Protein AF-A0A238XVR7-F1 (afdb_monomer_lite)

Sequence (257 aa):
MQIAPGWKSERGLSAQRTFRLAASLTVCYSLSMKHSAFTHIVAKSCRIPEKTVAIFVRNLKEAGLVTSGARGVNAPEMTVMDLTRTLIALCATDRPSDAVSALNRYRAATCGFAAKAELDGKQIEIGEIGETFEDHLCNLLSAHFNVLRKSGGSIEVFQNIPAAIIRVFGGTVYFQSTLTDDEQNNSWIEDRNGSPYPVVRGIAAVRSISASDLREMAILFFLEREDGTTWEDMVASGNAAEIAARHVFGVGQEDKS

Radius of gyration: 21.6 Å; chains: 1; bounding box: 60×80×57 Å

Organism: NCBI:txid1214787

Foldseek 3Di:
DDDDDDDDDDDDDDPPPAPPPPPPPPDPDFLFADPVVLLVLLCVLQVHPSVQLVLLLVVCVVVVQWDADDDDPPTGGGGLLSVLLSVQLVFQDPDSVCSVVSSVLQQQFFWCDWKWADDPNDIHTQHDGRDGPSRSLSCQLQDQLVQLVQFQWKKKQFNVASKIWIGTRNIITITGGDDDPVCVVQFWDQDPVRDTDGDDDDDTDMDMRGSVSSSSSSVQSNLCVVVVHHCVVCVVVVNNVVSSCCRVVVDDPPPPD

Secondary structure (DSSP, 8-state):
---PPP---------------STT--------B-HHHHHHHHHHHHT--HHHHHHHHHHHHHTTSS----SGGGPPPBPHHHHHHHHHHHHH-S-GGGHHHHHHHHHTPEEEEPEEEEETTEEEEES-TT-BHHHHHHHHHHS-HHHHHHHT-EEEEESSSSEEEEEETTEEEEEE----HHHHTTSEEE-TTS-EEE---S---EEEE-HHHHHHHHHHHHHHHHHSS-HHHHHHTT-HHHHHHHHHH--------

pLDDT: mean 81.46, std 19.15, range [28.97, 98.44]

Structure (mmCIF, N/CA/C/O backbone):
data_AF-A0A238XVR7-F1
#
_entry.id   AF-A0A238XVR7-F1
#
loop_
_atom_site.group_PDB
_atom_site.id
_atom_site.type_symbol
_atom_site.label_atom_id
_atom_site.label_alt_id
_atom_site.label_comp_id
_atom_site.label_asym_id
_atom_site.label_entity_id
_atom_site.label_seq_id
_atom_site.pdbx_PDB_ins_code
_atom_site.Cartn_x
_atom_site.Cartn_y
_atom_site.Cartn_z
_atom_site.occupancy
_atom_site.B_iso_or_equiv
_atom_site.auth_seq_id
_atom_site.auth_comp_id
_atom_site.auth_asym_id
_atom_site.auth_atom_id
_atom_site.pdbx_PDB_model_num
ATOM 1 N N . MET A 1 1 ? -0.855 61.939 -31.711 1.00 37.56 1 MET A N 1
ATOM 2 C CA . MET A 1 1 ? -2.062 61.765 -30.880 1.00 37.56 1 MET A CA 1
ATOM 3 C C . MET A 1 1 ? -2.289 60.267 -30.745 1.00 37.56 1 MET A C 1
ATOM 5 O O . MET A 1 1 ? -2.667 59.623 -31.712 1.00 37.56 1 MET A O 1
ATOM 9 N N . GLN A 1 2 ? -1.850 59.710 -29.616 1.00 32.94 2 GLN A N 1
ATOM 10 C CA . GLN A 1 2 ? -1.877 58.278 -29.312 1.00 32.94 2 GLN A CA 1
ATOM 11 C C . GLN A 1 2 ? -3.306 57.855 -28.969 1.00 32.94 2 GLN A C 1
ATOM 13 O O . GLN A 1 2 ? -3.956 58.506 -28.155 1.00 32.94 2 GLN A O 1
ATOM 18 N N . ILE A 1 3 ? -3.773 56.764 -29.573 1.00 32.25 3 ILE A N 1
ATOM 19 C CA . ILE A 1 3 ? -5.006 56.080 -29.184 1.00 32.25 3 ILE A CA 1
ATOM 20 C C . ILE A 1 3 ? -4.579 54.729 -28.599 1.00 32.25 3 ILE A C 1
ATOM 22 O O . ILE A 1 3 ? -3.735 54.038 -29.167 1.00 32.25 3 ILE A O 1
ATOM 26 N N . ALA A 1 4 ? -5.093 54.445 -27.404 1.00 32.28 4 ALA A N 1
ATOM 27 C CA . ALA A 1 4 ? -4.709 53.371 -26.493 1.00 32.28 4 ALA A CA 1
ATOM 28 C C . ALA A 1 4 ? -4.824 51.946 -27.082 1.00 32.28 4 ALA A C 1
ATOM 30 O O . ALA A 1 4 ? -5.618 51.720 -27.998 1.00 32.28 4 ALA A O 1
ATOM 31 N N . PRO A 1 5 ? -4.092 50.956 -26.530 1.00 38.19 5 PRO A N 1
ATOM 32 C CA . PRO A 1 5 ? -4.248 49.561 -26.912 1.00 38.19 5 PRO A CA 1
ATOM 33 C C . PRO A 1 5 ? -5.544 48.977 -26.340 1.00 38.19 5 PRO A C 1
ATOM 35 O O . PRO A 1 5 ? -5.821 49.052 -25.142 1.00 38.19 5 PRO A O 1
ATOM 38 N N . GLY A 1 6 ? -6.324 48.380 -27.239 1.00 30.69 6 GLY A N 1
ATOM 39 C CA . GLY A 1 6 ? -7.544 47.654 -26.935 1.00 30.69 6 GLY A CA 1
ATOM 40 C C . GLY A 1 6 ? -7.289 46.374 -26.144 1.00 30.69 6 GLY A C 1
ATOM 41 O O . GLY A 1 6 ? -6.368 45.603 -26.420 1.00 30.69 6 GLY A O 1
ATOM 42 N N . TRP A 1 7 ? -8.175 46.156 -25.177 1.00 30.39 7 TRP A N 1
ATOM 43 C CA . TRP A 1 7 ? -8.504 44.865 -24.591 1.00 30.39 7 TRP A CA 1
ATOM 44 C C . TRP A 1 7 ? -8.599 43.767 -25.662 1.00 30.39 7 TRP A C 1
ATOM 46 O O . TRP A 1 7 ? -9.463 43.818 -26.536 1.00 30.39 7 TRP A O 1
ATOM 56 N N . LYS A 1 8 ? -7.749 42.742 -25.548 1.00 32.09 8 LYS A N 1
ATOM 57 C CA . LYS A 1 8 ? -7.963 41.436 -26.177 1.00 32.09 8 LYS A CA 1
ATOM 58 C C . LYS A 1 8 ? -8.509 40.469 -25.133 1.00 32.09 8 LYS A C 1
ATOM 60 O O . LYS A 1 8 ? -7.814 40.099 -24.191 1.00 32.09 8 LYS A O 1
ATOM 65 N N . SER A 1 9 ? -9.757 40.062 -25.326 1.00 44.03 9 SER A N 1
ATOM 66 C CA . SER A 1 9 ? -10.308 38.830 -24.773 1.00 44.03 9 SER A CA 1
ATOM 67 C C . SER A 1 9 ? -9.926 37.664 -25.682 1.00 44.03 9 SER A C 1
ATOM 69 O O . SER A 1 9 ? -10.237 37.735 -26.862 1.00 44.03 9 SER A O 1
ATOM 71 N N . GLU A 1 10 ? -9.318 36.612 -25.137 1.00 28.97 10 GLU A N 1
ATOM 72 C CA . GLU A 1 10 ? -9.213 35.249 -25.704 1.00 28.97 10 GLU A CA 1
ATOM 73 C C . GLU A 1 10 ? -8.467 34.426 -24.633 1.00 28.97 10 GLU A C 1
ATOM 75 O O . GLU A 1 10 ? -7.273 34.589 -24.432 1.00 28.97 10 GLU A O 1
ATOM 80 N N . ARG A 1 11 ? -9.127 33.731 -23.695 1.00 37.53 11 ARG A N 1
ATOM 81 C CA . ARG A 1 11 ? -9.788 32.426 -23.879 1.00 37.53 11 ARG A CA 1
ATOM 82 C C . ARG A 1 11 ? -9.052 31.534 -24.883 1.00 37.53 11 ARG A C 1
ATOM 84 O O . ARG A 1 11 ? -9.511 31.341 -25.998 1.00 37.53 11 ARG A O 1
ATOM 91 N N . GLY A 1 12 ? -7.943 30.951 -24.432 1.00 30.23 12 GLY A N 1
ATOM 92 C CA . GLY A 1 12 ? -7.300 29.821 -25.094 1.00 30.23 12 GLY A CA 1
ATOM 93 C C . GLY A 1 12 ? -5.936 29.492 -24.493 1.00 30.23 12 GLY A C 1
ATOM 94 O O . GLY A 1 12 ? -5.014 30.276 -24.655 1.00 30.23 12 GLY A O 1
ATOM 95 N N . LEU A 1 13 ? -5.827 28.295 -23.895 1.00 30.31 13 LEU A N 1
ATOM 96 C CA . LEU A 1 13 ? -4.583 27.553 -23.599 1.00 30.31 13 LEU A CA 1
ATOM 97 C C . LEU A 1 13 ? -3.792 28.089 -22.373 1.00 30.31 13 LEU A C 1
ATOM 99 O O . LEU A 1 13 ? -3.433 29.251 -22.310 1.00 30.31 13 LEU A O 1
ATOM 103 N N . SER A 1 14 ? -3.496 27.312 -21.325 1.00 35.44 14 SER A N 1
ATOM 104 C CA . SER A 1 14 ? -3.018 25.933 -21.363 1.00 35.44 14 SER A CA 1
ATOM 105 C C . SER A 1 14 ? -3.729 24.994 -20.373 1.00 35.44 14 SER A C 1
ATOM 107 O O . SER A 1 14 ? -3.704 25.146 -19.154 1.00 35.44 14 SER A O 1
ATOM 109 N N . ALA A 1 15 ? -4.288 23.922 -20.933 1.00 34.12 15 ALA A N 1
ATOM 110 C CA . ALA A 1 15 ? -4.670 22.694 -20.238 1.00 34.12 15 ALA A CA 1
ATOM 111 C C . ALA A 1 15 ? -3.442 21.813 -19.893 1.00 34.12 15 ALA A C 1
ATOM 113 O O . ALA A 1 15 ? -3.570 20.611 -19.712 1.00 34.12 15 ALA A O 1
ATOM 114 N N . GLN A 1 16 ? -2.249 22.419 -19.809 1.00 35.56 16 GLN A N 1
ATOM 115 C CA . GLN A 1 16 ? -0.979 21.785 -19.432 1.00 35.56 16 GLN A CA 1
ATOM 116 C C . GLN A 1 16 ? -0.597 22.065 -17.975 1.00 35.56 16 GLN A C 1
ATOM 118 O O . GLN A 1 16 ? 0.541 21.856 -17.570 1.00 35.56 16 GLN A O 1
ATOM 123 N N . ARG A 1 17 ? -1.552 22.492 -17.139 1.00 36.53 17 ARG A N 1
ATOM 124 C CA . ARG A 1 17 ? -1.463 22.164 -15.714 1.00 36.53 17 ARG A CA 1
ATOM 125 C C . ARG A 1 17 ? -1.817 20.692 -15.581 1.00 36.53 17 ARG A C 1
ATOM 127 O O . ARG A 1 17 ? -2.937 20.328 -15.232 1.00 36.53 17 ARG A O 1
ATOM 134 N N . THR A 1 18 ? -0.818 19.894 -15.952 1.00 40.44 18 THR A N 1
ATOM 135 C CA . THR A 1 18 ? -0.566 18.516 -15.566 1.00 40.44 18 THR A CA 1
ATOM 136 C C . THR A 1 18 ? -1.103 18.288 -14.171 1.00 40.44 18 THR A C 1
ATOM 138 O O . THR A 1 18 ? -1.076 19.195 -13.338 1.00 40.44 18 THR A O 1
ATOM 141 N N . PHE A 1 19 ? -1.593 17.082 -13.945 1.00 42.78 19 PHE A N 1
ATOM 142 C CA . PHE A 1 19 ? -2.105 16.529 -12.704 1.00 42.78 19 PHE A CA 1
ATOM 143 C C . PHE A 1 19 ? -1.100 16.671 -11.528 1.00 42.78 19 PHE A C 1
ATOM 145 O O . PHE A 1 19 ? -0.680 15.698 -10.928 1.00 42.78 19 PHE A O 1
ATOM 152 N N . ARG A 1 20 ? -0.766 17.899 -11.106 1.00 41.47 20 ARG A N 1
ATOM 153 C CA . ARG A 1 20 ? -0.393 18.264 -9.736 1.00 41.47 20 ARG A CA 1
ATOM 154 C C . ARG A 1 20 ? -1.671 18.209 -8.900 1.00 41.47 20 ARG A C 1
ATOM 156 O O . ARG A 1 20 ? -2.095 19.198 -8.305 1.00 41.47 20 ARG A O 1
ATOM 163 N N . LEU A 1 21 ? -2.357 17.074 -8.907 1.00 39.62 21 LEU A N 1
ATOM 164 C CA . LEU A 1 21 ? -3.422 16.835 -7.952 1.00 39.62 21 LEU A CA 1
ATOM 165 C C . LEU A 1 21 ? -2.741 16.366 -6.667 1.00 39.62 21 LEU A C 1
ATOM 167 O O . LEU A 1 21 ? -2.294 15.236 -6.555 1.00 39.62 21 LEU A O 1
ATOM 171 N N . ALA A 1 22 ? -2.633 17.312 -5.733 1.00 41.03 22 ALA A N 1
ATOM 172 C CA . ALA A 1 22 ? -2.301 17.143 -4.317 1.00 41.03 22 ALA A CA 1
ATOM 173 C C . ALA A 1 22 ? -0.827 17.036 -3.869 1.00 41.03 22 ALA A C 1
ATOM 175 O O . ALA A 1 22 ? -0.594 17.149 -2.672 1.00 41.03 22 ALA A O 1
ATOM 176 N N . ALA A 1 23 ? 0.183 16.969 -4.744 1.00 37.12 23 ALA A N 1
ATOM 177 C CA . ALA A 1 23 ? 1.589 16.924 -4.286 1.00 37.12 23 ALA A CA 1
ATOM 178 C C . ALA A 1 23 ? 2.166 18.274 -3.777 1.00 37.12 23 ALA A C 1
ATOM 180 O O . ALA A 1 23 ? 3.300 18.338 -3.318 1.00 37.12 23 ALA A O 1
ATOM 181 N N . SER A 1 24 ? 1.398 19.371 -3.840 1.00 34.09 24 SER A N 1
ATOM 182 C CA . SER A 1 24 ? 1.771 20.681 -3.270 1.00 34.09 24 SER A CA 1
ATOM 183 C C . SER A 1 24 ? 0.802 21.125 -2.171 1.00 34.09 24 SER A C 1
ATOM 185 O O . SER A 1 24 ? 0.474 22.306 -2.058 1.00 34.09 24 SER A O 1
ATOM 187 N N . LEU A 1 25 ? 0.330 20.180 -1.364 1.00 37.53 25 LEU A N 1
ATOM 188 C CA . LEU A 1 25 ? -0.128 20.466 -0.014 1.00 37.53 25 LEU A CA 1
ATOM 189 C C . LEU A 1 25 ? 0.804 19.709 0.921 1.00 37.53 25 LEU A C 1
ATOM 191 O O . LEU A 1 25 ? 0.606 18.532 1.204 1.00 37.53 25 LEU A O 1
ATOM 195 N N . THR A 1 26 ? 1.836 20.413 1.385 1.00 36.59 26 THR A N 1
ATOM 196 C CA . THR A 1 26 ? 2.537 20.116 2.635 1.00 36.59 26 THR A CA 1
ATOM 197 C C . THR A 1 26 ? 1.510 20.183 3.753 1.00 36.59 26 THR A C 1
ATOM 199 O O . THR A 1 26 ? 1.338 21.188 4.434 1.00 36.59 26 THR A O 1
ATOM 202 N N . VAL A 1 27 ? 0.756 19.109 3.859 1.00 41.09 27 VAL A N 1
ATOM 203 C CA . VAL A 1 27 ? -0.249 18.874 4.862 1.00 41.09 27 VAL A CA 1
ATOM 204 C C . VAL A 1 27 ? 0.014 17.454 5.337 1.00 41.09 27 VAL A C 1
ATOM 206 O O . VAL A 1 27 ? -0.674 16.492 5.012 1.00 41.09 27 VAL A O 1
ATOM 209 N N . CYS A 1 28 ? 1.103 17.329 6.089 1.00 38.34 28 CYS A N 1
ATOM 210 C CA . CYS A 1 28 ? 1.313 16.215 6.993 1.00 38.34 28 CYS A CA 1
ATOM 211 C C . CYS A 1 28 ? 0.259 16.324 8.110 1.00 38.34 28 CYS A C 1
ATOM 213 O O . CYS A 1 28 ? 0.581 16.757 9.213 1.00 38.34 28 CYS A O 1
ATOM 215 N N . TYR A 1 29 ? -1.009 16.012 7.825 1.00 44.81 29 TYR A N 1
ATOM 216 C CA . TYR A 1 29 ? -1.986 15.743 8.879 1.00 44.81 29 TYR A CA 1
ATOM 217 C C . TYR A 1 29 ? -1.931 14.252 9.180 1.00 44.81 29 TYR A C 1
ATOM 219 O O . TYR A 1 29 ? -2.043 13.416 8.285 1.00 44.81 29 TYR A O 1
ATOM 227 N N . SER A 1 30 ? -1.661 13.958 10.446 1.00 51.31 30 SER A N 1
ATOM 228 C CA . SER A 1 30 ? -1.501 12.641 11.045 1.00 51.31 30 SER A CA 1
ATOM 229 C C . SER A 1 30 ? -2.696 11.741 10.723 1.00 51.31 30 SER A C 1
ATOM 231 O O . SER A 1 30 ? -3.701 11.739 11.425 1.00 51.31 30 SER A O 1
ATOM 233 N N . LEU A 1 31 ? -2.588 10.989 9.628 1.00 60.34 31 LEU A N 1
ATOM 234 C CA . LEU A 1 31 ? -3.394 9.801 9.382 1.00 60.34 31 LEU A CA 1
ATOM 235 C C . LEU A 1 31 ? -2.957 8.777 10.417 1.00 60.34 31 LEU A C 1
ATOM 237 O O . LEU A 1 31 ? -1.768 8.471 10.506 1.00 60.34 31 LEU A O 1
ATOM 241 N N . SER A 1 32 ? -3.877 8.352 11.267 1.00 72.94 32 SER A N 1
ATOM 242 C CA . SER A 1 32 ? -3.519 7.730 12.531 1.00 72.94 32 SER A CA 1
ATOM 243 C C . SER A 1 32 ? -4.556 6.711 12.955 1.00 72.94 32 SER A C 1
ATOM 245 O O . SER A 1 32 ? -5.625 7.075 13.416 1.00 72.94 32 SER A O 1
ATOM 247 N N . MET A 1 33 ? -4.194 5.437 12.830 1.00 86.62 33 MET A N 1
ATOM 248 C CA . MET A 1 33 ? -5.030 4.309 13.225 1.00 86.62 33 MET A CA 1
ATOM 249 C C . MET A 1 33 ? -4.371 3.514 14.350 1.00 86.62 33 MET A C 1
ATOM 251 O O . MET A 1 33 ? -3.159 3.277 14.341 1.00 86.62 33 MET A O 1
ATOM 255 N N . LYS A 1 34 ? -5.146 2.990 15.301 1.00 88.25 34 LYS A N 1
ATOM 256 C CA . LYS A 1 34 ? -4.598 2.083 16.320 1.00 88.25 34 LYS A CA 1
ATOM 257 C C . LYS A 1 34 ? -3.988 0.834 15.677 1.00 88.25 34 LYS A C 1
ATOM 259 O O . LYS A 1 34 ? -4.514 0.250 14.733 1.00 88.25 34 LYS A O 1
ATOM 264 N N . HIS A 1 35 ? -2.882 0.358 16.247 1.00 90.12 35 HIS A N 1
ATOM 265 C CA . HIS A 1 35 ? -2.141 -0.794 15.721 1.00 90.12 35 HIS A CA 1
ATOM 266 C C . HIS A 1 35 ? -2.974 -2.083 15.576 1.00 90.12 35 HIS A C 1
ATOM 268 O O . HIS A 1 35 ? -2.734 -2.875 14.662 1.00 90.12 35 HIS A O 1
ATOM 274 N N . SER A 1 36 ? -3.930 -2.321 16.479 1.00 89.56 36 SER A N 1
ATOM 275 C CA . SER A 1 36 ? -4.831 -3.477 16.411 1.00 89.56 36 SER A CA 1
ATOM 276 C C . SER A 1 36 ? -5.772 -3.396 15.212 1.00 89.56 36 SER A C 1
ATOM 278 O O . SER A 1 36 ? -5.829 -4.358 14.448 1.00 89.56 36 SER A O 1
ATOM 280 N N . ALA A 1 37 ? -6.445 -2.257 15.001 1.00 90.12 37 ALA A N 1
ATOM 281 C CA . ALA A 1 37 ? -7.283 -2.048 13.821 1.00 90.12 37 ALA A CA 1
ATOM 282 C C . ALA A 1 37 ? -6.462 -2.117 12.534 1.00 90.12 37 ALA A C 1
ATOM 284 O O . ALA A 1 37 ? -6.859 -2.815 11.605 1.00 90.12 37 ALA A O 1
ATOM 285 N N . PHE A 1 38 ? -5.275 -1.505 12.525 1.00 94.38 38 PHE A N 1
ATOM 286 C CA . PHE A 1 38 ? -4.337 -1.576 11.407 1.00 94.38 38 PHE A CA 1
ATOM 287 C C . PHE A 1 38 ? -4.012 -3.023 11.019 1.00 94.38 38 PHE A C 1
ATOM 289 O O . PHE A 1 38 ? -4.136 -3.420 9.862 1.00 94.38 38 PHE A O 1
ATOM 296 N N . THR A 1 39 ? -3.611 -3.838 11.997 1.00 95.50 39 THR A N 1
ATOM 297 C CA . THR A 1 39 ? -3.244 -5.238 11.748 1.00 95.50 39 THR A CA 1
ATOM 298 C C . THR A 1 39 ? -4.449 -6.031 11.251 1.00 95.50 39 THR A C 1
ATOM 300 O O . THR A 1 39 ? -4.318 -6.805 10.303 1.00 95.50 39 THR A O 1
ATOM 303 N N . HIS A 1 40 ? -5.617 -5.814 11.862 1.00 95.06 40 HIS A N 1
ATOM 304 C CA . HIS A 1 40 ? -6.859 -6.480 11.493 1.00 95.06 40 HIS A CA 1
ATOM 305 C C . HIS A 1 40 ? -7.268 -6.169 10.050 1.00 95.06 40 HIS A C 1
ATOM 307 O O . HIS A 1 40 ? -7.535 -7.093 9.280 1.00 95.06 40 HIS A O 1
ATOM 313 N N . ILE A 1 41 ? -7.271 -4.893 9.648 1.00 95.25 41 ILE A N 1
ATOM 314 C CA . ILE A 1 41 ? -7.694 -4.532 8.295 1.00 95.25 41 ILE A CA 1
ATOM 315 C C . ILE A 1 41 ? -6.720 -5.034 7.233 1.00 95.25 41 ILE A C 1
ATOM 317 O O . ILE A 1 41 ? -7.153 -5.615 6.242 1.00 95.25 41 ILE A O 1
ATOM 321 N N . VAL A 1 42 ? -5.410 -4.905 7.464 1.00 96.88 42 VAL A N 1
ATOM 322 C CA . VAL A 1 42 ? -4.403 -5.419 6.527 1.00 96.88 42 VAL A CA 1
ATOM 323 C C . VAL A 1 42 ? -4.539 -6.933 6.373 1.00 96.88 42 VAL A C 1
ATOM 325 O O . VAL A 1 42 ? -4.533 -7.443 5.253 1.00 96.88 42 VAL A O 1
ATOM 328 N N . ALA A 1 43 ? -4.718 -7.659 7.478 1.00 97.50 43 ALA A N 1
ATOM 329 C CA . ALA A 1 43 ? -4.923 -9.104 7.471 1.00 97.50 43 ALA A CA 1
ATOM 330 C C . ALA A 1 43 ? -6.184 -9.510 6.702 1.00 97.50 43 ALA A C 1
ATOM 332 O O . ALA A 1 43 ? -6.128 -10.388 5.839 1.00 97.50 43 ALA A O 1
ATOM 333 N N . LYS A 1 44 ? -7.306 -8.837 6.973 1.00 96.62 44 LYS A N 1
ATOM 334 C CA . LYS A 1 44 ? -8.588 -9.078 6.311 1.00 96.62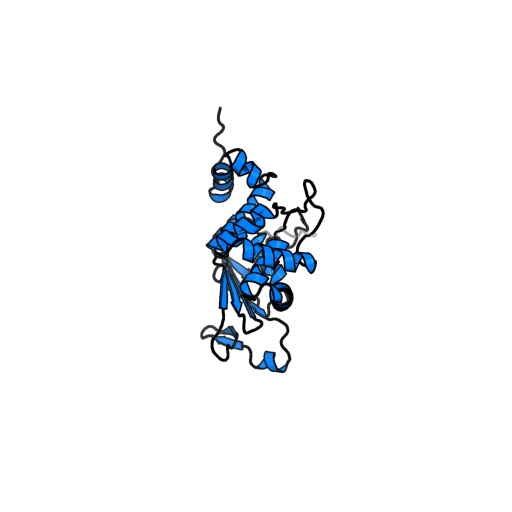 44 LYS A CA 1
ATOM 335 C C . LYS A 1 44 ? -8.501 -8.817 4.805 1.00 96.62 44 LYS A C 1
ATOM 337 O O . LYS A 1 44 ? -8.810 -9.717 4.025 1.00 96.62 44 LYS A O 1
ATOM 342 N N . SER A 1 45 ? -8.043 -7.633 4.398 1.00 96.00 45 SER A N 1
ATOM 343 C CA . SER A 1 45 ? -8.006 -7.229 2.987 1.00 96.00 45 SER A CA 1
ATOM 344 C C . SER A 1 45 ? -6.964 -8.013 2.187 1.00 96.00 45 SER A C 1
ATOM 346 O O . SER A 1 45 ? -7.229 -8.404 1.055 1.00 96.00 45 SER A O 1
ATOM 348 N N . CYS A 1 46 ? -5.811 -8.343 2.783 1.00 95.44 46 CYS A N 1
ATOM 349 C CA . CYS A 1 46 ? -4.801 -9.177 2.121 1.00 95.44 46 CYS A CA 1
ATOM 350 C C . CYS A 1 46 ? -5.095 -10.683 2.220 1.00 95.44 46 CYS A C 1
ATOM 352 O O . CYS A 1 46 ? -4.401 -11.480 1.591 1.00 95.44 46 CYS A O 1
ATOM 354 N N . ARG A 1 47 ? -6.097 -11.091 3.012 1.00 96.62 47 ARG A N 1
ATOM 355 C CA . ARG A 1 47 ? -6.430 -12.497 3.316 1.00 96.62 47 ARG A CA 1
ATOM 356 C C . ARG A 1 47 ? -5.246 -13.272 3.906 1.00 96.62 47 ARG A C 1
ATOM 358 O O . ARG A 1 47 ? -5.017 -14.438 3.586 1.00 96.62 47 ARG A O 1
ATOM 365 N N . ILE A 1 48 ? -4.497 -12.612 4.783 1.00 96.56 48 ILE A N 1
ATOM 366 C CA . ILE A 1 48 ? -3.333 -13.160 5.485 1.00 96.56 48 ILE A CA 1
ATOM 367 C C . ILE A 1 48 ? -3.696 -13.292 6.968 1.00 96.56 48 ILE A C 1
ATOM 369 O O . ILE A 1 48 ? -4.346 -12.398 7.504 1.00 96.56 48 ILE A O 1
ATOM 373 N N . PRO A 1 49 ? -3.279 -14.358 7.677 1.00 98.06 49 PRO A N 1
ATOM 374 C CA . PRO A 1 49 ? -3.527 -14.462 9.112 1.00 98.06 49 PRO A CA 1
ATOM 375 C C . PRO A 1 49 ? -3.000 -13.241 9.882 1.00 98.06 49 PRO A C 1
ATOM 377 O O . PRO A 1 49 ? -1.848 -12.844 9.696 1.00 98.06 49 PRO A O 1
ATOM 380 N N . GLU A 1 50 ? -3.797 -12.697 10.809 1.00 97.81 50 GLU A N 1
ATOM 381 C CA . GLU A 1 50 ? -3.418 -11.523 11.619 1.00 97.81 50 GLU A CA 1
ATOM 382 C C . GLU A 1 50 ? -2.075 -11.702 12.325 1.00 97.81 50 GLU A C 1
ATOM 384 O O . GLU A 1 50 ? -1.251 -10.792 12.351 1.00 97.81 50 GLU A O 1
ATOM 389 N N . LYS A 1 51 ? -1.809 -12.908 12.839 1.00 97.50 51 LYS A N 1
ATOM 390 C CA . LYS A 1 51 ? -0.531 -13.237 13.478 1.00 97.50 51 LYS A CA 1
ATOM 391 C C . LYS A 1 51 ? 0.653 -13.051 12.526 1.00 97.50 51 LYS A C 1
ATOM 393 O O . LYS A 1 51 ? 1.703 -12.591 12.960 1.00 97.50 51 LYS A O 1
ATOM 398 N N . THR A 1 52 ? 0.499 -13.396 11.250 1.00 98.00 52 THR A N 1
ATOM 399 C CA . THR A 1 52 ? 1.547 -13.210 10.240 1.00 98.00 52 THR A CA 1
ATOM 400 C C . THR A 1 52 ? 1.773 -11.726 9.983 1.00 98.00 52 THR A C 1
ATOM 402 O O . THR A 1 52 ? 2.912 -11.273 10.074 1.00 98.00 52 THR A O 1
ATOM 405 N N . VAL A 1 53 ? 0.705 -10.953 9.758 1.00 98.00 53 VAL A N 1
ATOM 406 C CA . VAL A 1 53 ? 0.798 -9.493 9.574 1.00 98.00 53 VAL A CA 1
ATOM 407 C C . VAL A 1 53 ? 1.454 -8.832 10.786 1.00 98.00 53 VAL A C 1
ATOM 409 O O . VAL A 1 53 ? 2.371 -8.032 10.626 1.00 98.00 53 VAL A O 1
ATOM 412 N N . ALA A 1 54 ? 1.077 -9.229 12.002 1.00 97.25 54 ALA A N 1
ATOM 413 C CA . ALA A 1 54 ? 1.669 -8.718 13.234 1.00 97.25 54 ALA A CA 1
ATOM 414 C C . ALA A 1 54 ? 3.184 -8.976 13.318 1.00 97.25 54 ALA A C 1
ATOM 416 O O . ALA A 1 54 ? 3.918 -8.116 13.802 1.00 97.25 54 ALA A O 1
ATOM 417 N N . ILE A 1 55 ? 3.673 -10.129 12.839 1.00 98.12 55 ILE A N 1
ATOM 418 C CA . ILE A 1 55 ? 5.117 -10.418 12.785 1.00 98.12 55 ILE A CA 1
ATOM 419 C C . ILE A 1 55 ? 5.806 -9.516 11.755 1.00 98.12 55 ILE A C 1
ATOM 421 O O . ILE A 1 55 ? 6.852 -8.953 12.065 1.00 98.12 55 ILE A O 1
ATOM 425 N N . PHE A 1 56 ? 5.221 -9.330 10.567 1.00 98.44 56 PHE A N 1
ATOM 426 C CA . PHE A 1 56 ? 5.749 -8.388 9.572 1.00 98.44 56 PHE A CA 1
ATOM 427 C C . PHE A 1 56 ? 5.855 -6.975 10.154 1.00 98.44 56 PHE A C 1
ATOM 429 O O . PHE A 1 56 ? 6.940 -6.397 10.166 1.00 98.44 56 PHE A O 1
ATOM 436 N N . VAL A 1 57 ? 4.762 -6.449 10.712 1.00 97.19 57 VAL A N 1
ATOM 437 C CA . VAL A 1 57 ? 4.727 -5.111 11.320 1.00 97.19 57 VAL A CA 1
ATOM 438 C C . VAL A 1 57 ? 5.739 -4.998 12.456 1.00 97.19 57 VAL A C 1
ATOM 440 O O . VAL A 1 57 ? 6.456 -4.007 12.537 1.00 97.19 57 VAL A O 1
ATOM 443 N N . ARG A 1 58 ? 5.858 -6.020 13.311 1.00 96.56 58 ARG A N 1
ATOM 444 C CA . ARG A 1 58 ? 6.863 -6.050 14.379 1.00 96.56 58 ARG A CA 1
ATOM 445 C C . ARG A 1 58 ? 8.287 -5.949 13.830 1.00 96.56 58 ARG A C 1
ATOM 447 O O . ARG A 1 58 ? 9.041 -5.110 14.312 1.00 96.56 58 ARG A O 1
ATOM 454 N N . ASN A 1 59 ? 8.640 -6.755 12.831 1.00 98.00 59 ASN A N 1
ATOM 455 C CA . ASN A 1 59 ? 9.980 -6.738 12.239 1.00 98.00 59 ASN A CA 1
ATOM 456 C C . ASN A 1 59 ? 10.288 -5.371 11.607 1.00 98.00 59 ASN A C 1
ATOM 458 O O . ASN A 1 59 ? 11.391 -4.849 11.753 1.00 98.00 59 ASN A O 1
ATOM 462 N N . LEU A 1 60 ? 9.295 -4.751 10.961 1.00 98.00 60 LEU A N 1
ATOM 463 C CA . LEU A 1 60 ? 9.425 -3.399 10.419 1.00 98.00 60 LEU A CA 1
ATOM 464 C C . LEU A 1 60 ? 9.566 -2.332 11.522 1.00 98.00 60 LEU A C 1
ATOM 466 O O . LEU A 1 60 ? 10.340 -1.392 11.352 1.00 98.00 60 LEU A O 1
ATOM 470 N N . LYS A 1 61 ? 8.866 -2.474 12.659 1.00 95.75 61 LYS A N 1
ATOM 471 C CA . LYS A 1 61 ? 8.990 -1.573 13.823 1.00 95.75 61 LYS A CA 1
ATOM 472 C C . LYS A 1 61 ? 10.377 -1.646 14.441 1.00 95.75 61 LYS A C 1
ATOM 474 O O . LYS A 1 61 ? 10.979 -0.612 14.703 1.00 95.75 61 LYS A O 1
ATOM 479 N N . GLU A 1 62 ? 10.879 -2.858 14.661 1.00 96.25 62 GLU A N 1
ATOM 480 C CA . GLU A 1 62 ? 12.218 -3.096 15.214 1.00 96.25 62 GLU A CA 1
ATOM 481 C C . GLU A 1 62 ? 13.315 -2.511 14.304 1.00 96.25 62 GLU A C 1
ATOM 483 O O . GLU A 1 62 ? 14.325 -2.020 14.800 1.00 96.25 62 GLU A O 1
ATOM 488 N N . ALA A 1 63 ? 13.082 -2.475 12.987 1.00 97.12 63 ALA A N 1
ATOM 489 C CA . ALA A 1 63 ? 13.961 -1.832 12.010 1.00 97.12 63 ALA A CA 1
ATOM 490 C C . ALA A 1 63 ? 13.765 -0.306 11.869 1.00 97.12 63 ALA A C 1
ATOM 492 O O . ALA A 1 63 ? 14.431 0.314 11.042 1.00 97.12 63 ALA A O 1
ATOM 493 N N . GLY A 1 64 ? 12.839 0.309 12.615 1.00 96.06 64 GLY A N 1
ATOM 494 C CA . GLY A 1 64 ? 12.522 1.738 12.498 1.00 96.06 64 GLY A CA 1
ATOM 495 C C . GLY A 1 64 ? 11.868 2.130 11.167 1.00 96.06 64 GLY A C 1
ATOM 496 O O . GLY A 1 64 ? 11.885 3.300 10.791 1.00 96.06 64 GLY A O 1
ATOM 497 N N . LEU A 1 65 ? 11.312 1.160 10.435 1.00 96.81 65 LEU A N 1
ATOM 498 C CA . LEU A 1 65 ? 10.682 1.379 9.133 1.00 96.81 65 LEU A CA 1
ATOM 499 C C . LEU A 1 65 ? 9.196 1.689 9.250 1.00 96.81 65 LEU A C 1
ATOM 501 O O . LEU A 1 65 ? 8.643 2.292 8.344 1.00 96.81 65 LEU A O 1
ATOM 505 N N . VAL A 1 66 ? 8.544 1.332 10.348 1.00 95.56 66 VAL A N 1
ATOM 506 C CA . VAL A 1 66 ? 7.177 1.786 10.628 1.00 95.56 66 VAL A CA 1
ATOM 507 C C . VAL A 1 66 ? 7.103 2.382 12.025 1.00 95.56 66 VAL A C 1
ATOM 509 O O . VAL A 1 66 ? 7.946 2.087 12.879 1.00 95.56 66 VAL A O 1
ATOM 512 N N . THR A 1 67 ? 6.103 3.228 12.249 1.00 92.31 67 THR A N 1
ATOM 513 C CA . THR A 1 67 ? 5.944 4.000 13.480 1.00 92.31 67 THR A CA 1
ATOM 514 C C . THR A 1 67 ? 6.002 3.099 14.715 1.00 92.31 67 THR A C 1
ATOM 516 O O . THR A 1 67 ? 5.3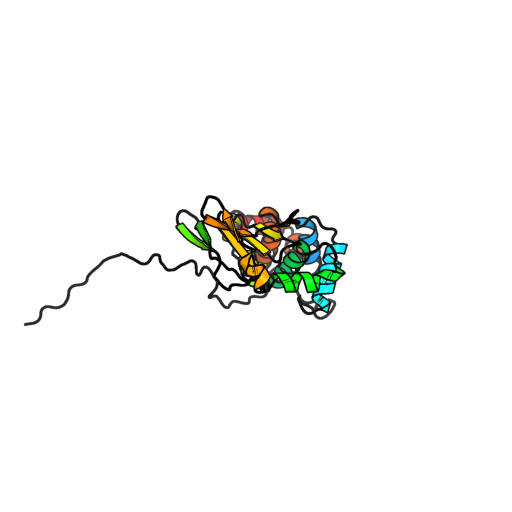04 2.088 14.836 1.00 92.31 67 THR A O 1
ATOM 519 N N . SER A 1 68 ? 6.862 3.474 15.659 1.00 87.19 68 SER A N 1
ATOM 520 C CA . SER A 1 68 ? 7.056 2.805 16.945 1.00 87.19 68 SER A CA 1
ATOM 521 C C . SER A 1 68 ? 7.105 3.849 18.066 1.00 87.19 68 SER A C 1
ATOM 523 O O . SER A 1 68 ? 7.303 5.034 17.807 1.00 87.19 68 SER A O 1
ATOM 525 N N . GLY A 1 69 ? 6.826 3.448 19.308 1.00 77.19 69 GLY A N 1
ATOM 526 C CA . GLY A 1 69 ? 6.623 4.396 20.406 1.00 77.19 69 GLY A CA 1
ATOM 527 C C . GLY A 1 69 ? 6.134 3.730 21.688 1.00 77.19 69 GLY A C 1
ATOM 528 O O . GLY A 1 69 ? 6.262 2.513 21.851 1.00 77.19 69 GLY A O 1
ATOM 529 N N . ALA A 1 70 ? 5.613 4.541 22.613 1.00 70.25 70 ALA A N 1
ATOM 530 C CA . ALA A 1 70 ? 5.221 4.109 23.953 1.00 70.25 70 ALA A CA 1
ATOM 531 C C . ALA A 1 70 ? 4.134 3.011 23.939 1.00 70.25 70 ALA A C 1
ATOM 533 O O . ALA A 1 70 ? 3.518 2.713 22.920 1.00 70.25 70 ALA A O 1
ATOM 534 N N . ARG A 1 71 ? 3.917 2.354 25.083 1.00 69.25 71 ARG A N 1
ATOM 535 C CA . ARG A 1 71 ? 2.840 1.363 25.264 1.00 69.25 71 ARG A CA 1
ATOM 536 C C . ARG A 1 71 ? 1.658 1.996 26.000 1.00 69.25 71 ARG A C 1
ATOM 538 O O . ARG A 1 71 ? 1.835 2.954 26.749 1.00 69.25 71 ARG A O 1
ATOM 545 N N . GLY A 1 72 ? 0.473 1.406 25.852 1.00 68.62 72 GLY A N 1
ATOM 546 C CA . GLY A 1 72 ? -0.737 1.832 26.560 1.00 68.62 72 GLY A CA 1
ATOM 547 C C . GLY A 1 72 ? -1.418 3.026 25.894 1.00 68.62 72 GLY A C 1
ATOM 548 O O . GLY A 1 72 ? -1.456 3.102 24.673 1.00 68.62 72 GLY A O 1
ATOM 549 N N . VAL A 1 73 ? -1.953 3.947 26.700 1.00 67.31 73 VAL A N 1
ATOM 550 C CA . VAL A 1 73 ? -2.741 5.110 26.235 1.00 67.31 73 VAL A CA 1
ATOM 551 C C . VAL A 1 73 ? -1.952 6.022 25.283 1.00 67.31 73 VAL A C 1
ATOM 553 O O . VAL A 1 73 ? -2.546 6.683 24.445 1.00 67.31 73 VAL A O 1
ATOM 556 N N . ASN A 1 74 ? -0.618 5.994 25.353 1.00 69.12 74 ASN A N 1
ATOM 557 C CA . ASN A 1 74 ? 0.272 6.791 24.503 1.00 69.12 74 ASN A CA 1
ATOM 558 C C . ASN A 1 74 ? 0.887 5.978 23.349 1.00 69.12 74 ASN A C 1
ATOM 560 O O . ASN A 1 74 ? 1.962 6.328 22.857 1.00 69.12 74 ASN A O 1
ATOM 564 N N . ALA A 1 75 ? 0.287 4.842 22.976 1.00 72.94 75 ALA A N 1
ATOM 565 C CA . ALA A 1 75 ? 0.771 4.074 21.839 1.00 72.94 75 ALA A CA 1
ATOM 566 C C . ALA A 1 75 ? 0.657 4.900 20.556 1.00 72.94 75 ALA A C 1
ATOM 568 O O . ALA A 1 75 ? -0.391 5.499 20.320 1.00 72.94 75 ALA A O 1
ATOM 569 N N . PRO A 1 76 ? 1.715 4.945 19.731 1.00 78.12 76 PRO A N 1
ATOM 570 C CA . PRO A 1 76 ? 1.669 5.708 18.504 1.00 78.12 76 PRO A CA 1
ATOM 571 C C . PRO A 1 76 ? 0.673 5.075 17.543 1.00 78.12 76 PRO A C 1
ATOM 573 O O . PRO A 1 76 ? 0.556 3.847 17.437 1.00 78.12 76 PRO A O 1
ATOM 576 N N . GLU A 1 77 ? -0.006 5.944 16.823 1.00 86.31 77 GLU A N 1
ATOM 577 C CA . GLU A 1 77 ? -0.946 5.560 15.795 1.00 86.31 77 GLU A CA 1
ATOM 578 C C . GLU A 1 77 ? -0.205 5.284 14.479 1.00 86.31 77 GLU A C 1
ATOM 580 O O . GLU A 1 77 ? 0.804 5.908 14.148 1.00 86.31 77 GLU A O 1
ATOM 585 N N . MET A 1 78 ? -0.684 4.280 13.756 1.00 91.88 78 MET A N 1
ATOM 586 C CA . MET A 1 78 ? -0.153 3.833 12.478 1.00 91.88 78 MET A CA 1
ATOM 587 C C . MET A 1 78 ? -0.584 4.795 11.377 1.00 91.88 78 MET A C 1
ATOM 589 O O . MET A 1 78 ? -1.735 5.219 11.329 1.00 91.88 78 MET A O 1
ATOM 593 N N . THR A 1 79 ? 0.328 5.084 10.461 1.00 92.94 79 THR A N 1
ATOM 594 C CA . THR A 1 79 ? 0.144 6.033 9.361 1.00 92.94 79 THR A CA 1
ATOM 595 C C . THR A 1 79 ? -0.118 5.340 8.024 1.00 92.94 79 THR A C 1
ATOM 597 O O . THR A 1 79 ? 0.085 4.133 7.872 1.00 92.94 79 THR A O 1
ATOM 600 N N . VAL A 1 80 ? -0.499 6.110 6.999 1.00 94.19 80 VAL A N 1
ATOM 601 C CA . VAL A 1 80 ? -0.563 5.590 5.619 1.00 94.19 80 VAL A CA 1
ATOM 602 C C . VAL A 1 80 ? 0.816 5.190 5.090 1.00 94.19 80 VAL A C 1
ATOM 604 O O . VAL A 1 80 ? 0.919 4.247 4.306 1.00 94.19 80 VAL A O 1
ATOM 607 N N . MET A 1 81 ? 1.894 5.822 5.558 1.00 96.19 81 MET A N 1
ATOM 608 C CA . MET A 1 81 ? 3.251 5.371 5.237 1.00 96.19 81 MET A CA 1
ATOM 609 C C . MET A 1 81 ? 3.528 3.989 5.850 1.00 96.19 81 MET A C 1
ATOM 611 O O . MET A 1 81 ? 4.122 3.126 5.203 1.00 96.19 81 MET A O 1
ATOM 615 N N . ASP A 1 82 ? 3.028 3.731 7.062 1.00 97.00 82 ASP A N 1
ATOM 616 C CA . ASP A 1 82 ? 3.139 2.411 7.690 1.00 97.00 82 ASP A CA 1
ATOM 617 C C . ASP A 1 82 ? 2.333 1.350 6.935 1.00 97.00 82 ASP A C 1
ATOM 619 O O . ASP A 1 82 ? 2.816 0.228 6.751 1.00 97.00 82 ASP A O 1
ATOM 623 N N . LEU A 1 83 ? 1.137 1.711 6.446 1.00 97.25 83 LEU A N 1
ATOM 624 C CA . LEU A 1 83 ? 0.356 0.869 5.537 1.00 97.25 83 LEU A CA 1
ATOM 625 C C . LEU A 1 83 ? 1.171 0.558 4.282 1.00 97.25 83 LEU A C 1
ATOM 627 O O . LEU A 1 83 ? 1.414 -0.608 3.991 1.00 97.25 83 LEU A O 1
ATOM 631 N N . THR A 1 84 ? 1.651 1.592 3.594 1.00 97.88 84 THR A N 1
ATOM 632 C CA . THR A 1 84 ? 2.439 1.495 2.358 1.00 97.88 84 THR A CA 1
ATOM 633 C C . THR A 1 84 ? 3.597 0.514 2.518 1.00 97.88 84 THR A C 1
ATOM 635 O O . THR A 1 84 ? 3.694 -0.471 1.786 1.00 97.88 84 THR A O 1
ATOM 638 N N . ARG A 1 85 ? 4.430 0.712 3.542 1.00 98.31 85 ARG A N 1
ATOM 639 C CA . ARG A 1 85 ? 5.587 -0.145 3.832 1.00 98.31 85 ARG A CA 1
ATOM 640 C C . ARG A 1 85 ? 5.199 -1.579 4.164 1.00 98.31 85 ARG A C 1
ATOM 642 O O . ARG A 1 85 ? 5.862 -2.517 3.722 1.00 98.31 85 ARG A O 1
ATOM 649 N N . THR A 1 86 ? 4.110 -1.761 4.905 1.00 98.25 86 THR A N 1
ATOM 650 C CA . THR A 1 86 ? 3.594 -3.093 5.234 1.00 98.25 86 THR A CA 1
ATOM 651 C C . THR A 1 86 ? 3.115 -3.822 3.976 1.00 98.25 86 THR A C 1
ATOM 653 O O . THR A 1 86 ? 3.463 -4.986 3.783 1.00 98.25 86 THR A O 1
ATOM 656 N N . LEU A 1 87 ? 2.385 -3.147 3.081 1.00 98.19 87 LEU A N 1
ATOM 657 C CA . LEU A 1 87 ? 1.900 -3.740 1.829 1.00 98.19 87 LEU A CA 1
ATOM 658 C C . LEU A 1 87 ? 3.042 -4.113 0.885 1.00 98.19 87 LEU A C 1
ATOM 660 O O . LEU A 1 87 ? 3.033 -5.213 0.330 1.00 98.19 87 LEU A O 1
ATOM 664 N N . ILE A 1 88 ? 4.050 -3.243 0.753 1.00 98.00 88 ILE A N 1
ATOM 665 C CA . ILE A 1 88 ? 5.252 -3.545 -0.032 1.00 98.00 88 ILE A CA 1
ATOM 666 C C . ILE A 1 88 ? 5.927 -4.806 0.520 1.00 98.00 88 ILE A C 1
ATOM 668 O O . ILE A 1 88 ? 6.206 -5.727 -0.244 1.00 98.00 88 ILE A O 1
ATOM 672 N N . ALA A 1 89 ? 6.133 -4.898 1.839 1.00 98.06 89 ALA A N 1
ATOM 673 C CA . ALA A 1 89 ? 6.767 -6.062 2.457 1.00 98.06 89 ALA A CA 1
ATOM 674 C C . ALA A 1 89 ? 5.972 -7.365 2.230 1.00 98.06 89 ALA A C 1
ATOM 676 O O . ALA A 1 89 ? 6.561 -8.379 1.854 1.00 98.06 89 ALA A O 1
ATOM 677 N N . LEU A 1 90 ? 4.645 -7.336 2.412 1.00 98.00 90 LEU A N 1
ATOM 678 C CA . LEU A 1 90 ? 3.764 -8.501 2.229 1.00 98.00 90 LEU A CA 1
ATOM 679 C C . LEU A 1 90 ? 3.712 -8.991 0.772 1.00 98.00 90 LEU A C 1
ATOM 681 O O . LEU A 1 90 ? 3.60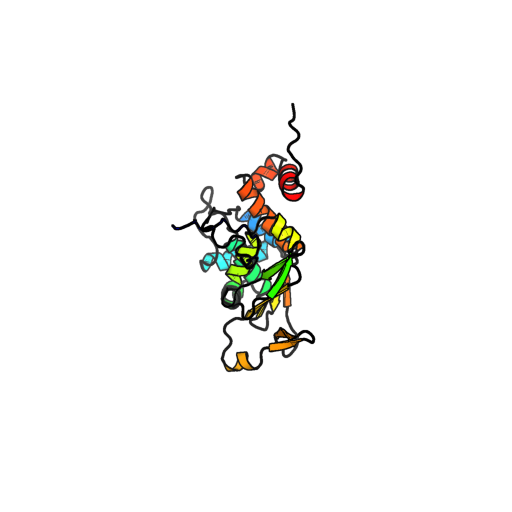4 -10.196 0.516 1.00 98.00 90 LEU A O 1
ATOM 685 N N . CYS A 1 91 ? 3.801 -8.072 -0.191 1.00 97.31 91 CYS A N 1
ATOM 686 C CA . CYS A 1 91 ? 3.867 -8.424 -1.609 1.00 97.31 91 CYS A CA 1
ATOM 687 C C . CYS A 1 91 ? 5.264 -8.920 -2.009 1.00 97.31 91 CYS A C 1
ATOM 689 O O . CYS A 1 91 ? 5.399 -9.816 -2.841 1.00 97.31 91 CYS A O 1
ATOM 691 N N . ALA A 1 92 ? 6.312 -8.378 -1.394 1.00 96.31 92 ALA A N 1
ATOM 692 C CA . ALA A 1 92 ? 7.689 -8.681 -1.748 1.00 96.31 92 ALA A CA 1
ATOM 693 C C . ALA A 1 92 ? 8.181 -10.045 -1.233 1.00 96.31 92 ALA A C 1
ATOM 695 O O . ALA A 1 92 ? 9.071 -10.631 -1.848 1.00 96.31 92 ALA A O 1
ATOM 696 N N . THR A 1 93 ? 7.635 -10.573 -0.130 1.00 96.38 93 THR A N 1
ATOM 697 C CA . THR A 1 93 ? 8.082 -11.857 0.438 1.00 96.38 93 THR A CA 1
ATOM 698 C C . THR A 1 93 ? 7.002 -12.582 1.242 1.00 96.38 93 THR A C 1
ATOM 700 O O . THR A 1 93 ? 6.107 -11.973 1.818 1.00 96.38 93 THR A O 1
ATOM 703 N N . ASP A 1 94 ? 7.123 -13.907 1.317 1.00 95.81 94 ASP A N 1
ATOM 704 C CA . ASP A 1 94 ? 6.354 -14.773 2.221 1.00 95.81 94 ASP A CA 1
ATOM 705 C C . ASP A 1 94 ? 6.973 -14.946 3.602 1.00 95.81 94 ASP A C 1
ATOM 707 O O . ASP A 1 94 ? 6.328 -15.438 4.528 1.00 95.81 94 ASP A O 1
ATOM 711 N N . ARG A 1 95 ? 8.253 -14.606 3.732 1.00 97.00 95 ARG A N 1
ATOM 712 C CA . ARG A 1 95 ? 9.040 -14.887 4.925 1.00 97.00 95 ARG A CA 1
ATOM 713 C C . ARG A 1 95 ? 9.095 -13.629 5.776 1.00 97.00 95 ARG A C 1
ATOM 715 O O . ARG A 1 95 ? 9.769 -12.679 5.379 1.00 97.00 95 ARG A O 1
ATOM 722 N N . PRO A 1 96 ? 8.469 -13.610 6.968 1.00 97.44 96 PRO A N 1
ATOM 723 C CA . PRO A 1 96 ? 8.519 -12.430 7.822 1.00 97.44 96 PRO A CA 1
ATOM 724 C C . PRO A 1 96 ? 9.953 -12.025 8.190 1.00 97.44 96 PRO A C 1
ATOM 726 O O . PRO A 1 96 ? 10.230 -10.836 8.318 1.00 97.44 96 PRO A O 1
ATOM 729 N N . SER A 1 97 ? 10.877 -12.988 8.316 1.00 97.31 97 SER A N 1
ATOM 730 C CA . SER A 1 97 ? 12.307 -12.731 8.566 1.00 97.31 97 SER A CA 1
ATOM 731 C C . SER A 1 97 ? 12.961 -11.848 7.503 1.00 97.31 97 SER A C 1
ATOM 733 O O . SER A 1 97 ? 13.888 -11.108 7.811 1.00 97.31 97 SER A O 1
ATOM 735 N N . ASP A 1 98 ? 12.454 -11.898 6.271 1.00 97.56 98 ASP A N 1
ATOM 736 C CA . ASP A 1 98 ? 13.035 -11.211 5.122 1.00 97.56 98 ASP A CA 1
ATOM 737 C C . ASP A 1 98 ? 12.317 -9.878 4.850 1.00 97.56 98 ASP A C 1
ATOM 739 O O . ASP A 1 98 ? 12.716 -9.142 3.951 1.00 97.56 98 ASP A O 1
ATOM 743 N N . ALA A 1 99 ? 11.277 -9.542 5.628 1.00 97.81 99 ALA A N 1
ATOM 744 C CA . ALA A 1 99 ? 10.397 -8.392 5.407 1.00 97.81 99 ALA A CA 1
ATOM 745 C C . ALA A 1 99 ? 11.155 -7.065 5.261 1.00 97.81 99 ALA A C 1
ATOM 747 O O . ALA A 1 99 ? 10.848 -6.276 4.372 1.00 97.81 99 ALA A O 1
ATOM 748 N N . VAL A 1 100 ? 12.165 -6.833 6.105 1.00 98.00 100 VAL A N 1
ATOM 749 C CA . VAL A 1 100 ? 12.977 -5.604 6.103 1.00 98.00 100 VAL A CA 1
ATOM 750 C C . VAL A 1 100 ? 13.800 -5.490 4.819 1.00 98.00 100 VAL A C 1
ATOM 752 O O . VAL A 1 100 ? 13.778 -4.457 4.153 1.00 98.00 100 VAL A O 1
ATOM 755 N N . SER A 1 101 ? 14.505 -6.563 4.451 1.00 95.38 101 SER A N 1
ATOM 756 C CA . SER A 1 101 ? 15.318 -6.611 3.229 1.00 95.38 101 SER A CA 1
ATOM 757 C C . SER A 1 101 ? 14.442 -6.475 1.981 1.00 95.38 101 SER A C 1
ATOM 759 O O . SER A 1 101 ? 14.721 -5.664 1.098 1.00 95.38 101 SER A O 1
ATOM 761 N N . ALA A 1 102 ? 13.326 -7.207 1.954 1.00 94.69 102 ALA A N 1
ATOM 762 C CA . ALA A 1 102 ? 12.359 -7.179 0.871 1.00 94.69 102 ALA A CA 1
ATOM 763 C C . ALA A 1 102 ? 11.749 -5.779 0.697 1.00 94.69 102 ALA A C 1
ATOM 765 O O . ALA A 1 102 ? 11.756 -5.253 -0.411 1.00 94.69 102 ALA A O 1
ATOM 766 N N . LEU A 1 103 ? 11.310 -5.126 1.778 1.00 96.69 103 LEU A N 1
ATOM 767 C CA . LEU A 1 103 ? 10.820 -3.747 1.725 1.00 96.69 103 LEU A CA 1
ATOM 768 C C . LEU A 1 103 ? 11.875 -2.793 1.159 1.00 96.69 103 LEU A C 1
ATOM 770 O O . LEU A 1 103 ? 11.584 -2.056 0.220 1.00 96.69 103 LEU A O 1
ATOM 774 N N . ASN A 1 104 ? 13.098 -2.819 1.696 1.00 95.31 104 ASN A N 1
ATOM 775 C CA . ASN A 1 104 ? 14.168 -1.919 1.261 1.00 95.31 104 ASN A CA 1
ATOM 776 C C . ASN A 1 104 ? 14.497 -2.072 -0.229 1.00 95.31 104 ASN A C 1
ATOM 778 O O . ASN A 1 104 ? 14.781 -1.078 -0.893 1.00 95.31 104 ASN A O 1
ATOM 782 N N . ARG A 1 105 ? 14.388 -3.292 -0.768 1.00 91.19 105 ARG A N 1
ATOM 783 C CA . ARG A 1 105 ? 14.586 -3.563 -2.194 1.00 91.19 105 ARG A CA 1
ATOM 784 C C . ARG A 1 105 ? 13.580 -2.833 -3.089 1.00 91.19 105 ARG A C 1
ATOM 786 O O . ARG A 1 105 ? 13.979 -2.306 -4.125 1.00 91.19 105 ARG A O 1
ATOM 793 N N . TYR A 1 106 ? 12.298 -2.815 -2.715 1.00 94.75 106 TYR A N 1
ATOM 794 C CA . TYR A 1 106 ? 11.235 -2.262 -3.567 1.00 94.75 106 TYR A CA 1
ATOM 795 C C . TYR A 1 106 ? 10.889 -0.812 -3.249 1.00 94.75 106 TYR A C 1
ATOM 797 O O . TYR A 1 106 ? 10.528 -0.084 -4.163 1.00 94.75 106 TYR A O 1
ATOM 805 N N . ARG A 1 107 ? 11.016 -0.352 -1.999 1.00 95.38 107 ARG A N 1
ATOM 806 C CA . ARG A 1 107 ? 10.633 1.026 -1.636 1.00 95.38 107 ARG A CA 1
ATOM 807 C C . ARG A 1 107 ? 11.408 2.088 -2.416 1.00 95.38 107 ARG A C 1
ATOM 809 O O . ARG A 1 107 ? 10.845 3.121 -2.740 1.00 95.38 107 ARG A O 1
ATOM 816 N N . ALA A 1 108 ? 12.673 1.808 -2.732 1.00 92.44 108 ALA A N 1
ATOM 817 C CA . ALA A 1 108 ? 13.559 2.699 -3.477 1.00 92.44 108 ALA A CA 1
ATOM 818 C C . ALA A 1 108 ? 13.496 2.484 -4.999 1.00 92.44 108 ALA A C 1
ATOM 820 O O . ALA A 1 108 ? 14.236 3.136 -5.731 1.00 92.44 108 ALA A O 1
ATOM 821 N N . ALA A 1 109 ? 12.652 1.564 -5.480 1.00 93.38 109 ALA A N 1
ATOM 822 C CA . ALA A 1 109 ? 12.460 1.359 -6.907 1.00 93.38 109 ALA A CA 1
ATOM 823 C C . ALA A 1 109 ? 11.899 2.632 -7.536 1.00 93.38 109 ALA A C 1
ATOM 825 O O . ALA A 1 109 ? 10.910 3.167 -7.042 1.00 93.38 109 ALA A O 1
ATOM 826 N N . THR A 1 110 ? 12.524 3.119 -8.601 1.00 93.75 110 THR A N 1
ATOM 827 C CA . THR A 1 110 ? 12.142 4.378 -9.238 1.00 93.75 110 THR A CA 1
ATOM 828 C C . THR A 1 110 ? 11.319 4.131 -10.488 1.00 93.75 110 THR A C 1
ATOM 830 O O . THR A 1 110 ? 11.476 3.129 -11.191 1.00 93.75 110 THR A O 1
ATOM 833 N N . CYS A 1 111 ? 10.412 5.059 -10.755 1.00 90.69 111 CYS A N 1
ATOM 834 C CA . CYS A 1 111 ? 9.642 5.096 -11.978 1.00 90.69 111 CYS A CA 1
ATOM 835 C C . CYS A 1 111 ? 10.565 5.422 -13.161 1.00 90.69 111 CYS A C 1
ATOM 837 O O . CYS A 1 111 ? 11.185 6.488 -13.202 1.00 90.69 111 CYS A O 1
ATOM 839 N N . GLY A 1 112 ? 10.661 4.502 -14.122 1.00 82.81 112 GLY A N 1
ATOM 840 C CA . GLY A 1 112 ? 11.427 4.713 -15.357 1.00 82.81 112 GLY A CA 1
ATOM 841 C C . GLY A 1 112 ? 10.619 5.400 -16.460 1.00 82.81 112 GLY A C 1
ATOM 842 O O . GLY A 1 112 ? 11.192 5.962 -17.391 1.00 82.81 112 GLY A O 1
ATOM 843 N N . PHE A 1 113 ? 9.288 5.359 -16.362 1.00 79.81 113 PHE A N 1
ATOM 844 C CA . PHE A 1 113 ? 8.384 5.847 -17.396 1.00 79.81 113 PHE A CA 1
ATOM 845 C C . PHE A 1 113 ? 7.063 6.334 -16.793 1.00 79.81 113 PHE A C 1
ATOM 847 O O . PHE A 1 113 ? 6.327 5.557 -16.181 1.00 79.81 113 PHE A O 1
ATOM 854 N N . ALA A 1 114 ? 6.747 7.611 -17.012 1.00 80.50 114 ALA A N 1
ATOM 855 C CA . ALA A 1 114 ? 5.446 8.175 -16.674 1.00 80.50 114 ALA A CA 1
ATOM 856 C C . ALA A 1 114 ? 4.395 7.693 -17.681 1.00 80.50 114 ALA A C 1
ATOM 858 O O . ALA A 1 114 ? 4.563 7.850 -18.893 1.00 80.50 114 ALA A O 1
ATOM 859 N N . ALA A 1 115 ? 3.296 7.125 -17.191 1.00 85.44 115 ALA A N 1
ATOM 860 C CA . ALA A 1 115 ? 2.216 6.673 -18.055 1.00 85.44 115 ALA A CA 1
ATOM 861 C C . ALA A 1 115 ? 1.166 7.768 -18.257 1.00 85.44 115 ALA A C 1
ATOM 863 O O . ALA A 1 115 ? 1.001 8.677 -17.446 1.00 85.44 115 ALA A O 1
ATOM 864 N N . LYS A 1 116 ? 0.429 7.671 -19.364 1.00 86.75 116 LYS A N 1
ATOM 865 C CA . LYS A 1 116 ? -0.756 8.493 -19.612 1.00 86.75 116 LYS A CA 1
ATOM 866 C C . LYS A 1 116 ? -1.996 7.670 -19.314 1.00 86.75 116 LYS A C 1
ATOM 868 O O . LYS A 1 116 ? -2.061 6.492 -19.657 1.00 86.75 116 LYS A O 1
ATOM 873 N N . ALA A 1 117 ? -2.975 8.303 -18.697 1.00 86.88 117 ALA A N 1
ATOM 874 C CA . ALA A 1 117 ? -4.257 7.710 -18.372 1.00 86.88 117 ALA A CA 1
ATOM 875 C C . ALA A 1 117 ? -5.395 8.673 -18.710 1.00 86.88 117 ALA A C 1
ATOM 877 O O . ALA A 1 117 ? -5.159 9.837 -19.033 1.00 86.88 117 ALA A O 1
ATOM 878 N N . GLU A 1 118 ? -6.632 8.191 -18.634 1.00 83.69 118 GLU A N 1
ATOM 879 C CA . GLU A 1 118 ? -7.823 9.013 -18.823 1.00 83.69 118 GLU A CA 1
ATOM 880 C C . GLU A 1 118 ? -8.663 9.022 -17.544 1.00 83.69 118 GLU A C 1
ATOM 882 O O . GLU A 1 118 ? -8.992 7.974 -16.988 1.00 83.69 118 GLU A O 1
ATOM 887 N N . LEU A 1 119 ? -9.031 10.215 -17.080 1.00 84.19 119 LEU A N 1
ATOM 888 C CA . LEU A 1 119 ? -9.955 10.406 -15.969 1.00 84.19 119 LEU A CA 1
ATOM 889 C C . LEU A 1 119 ? -11.019 11.425 -16.363 1.00 84.19 119 LEU A C 1
ATOM 891 O O . LEU A 1 119 ? -10.701 12.571 -16.679 1.00 84.19 119 LEU A O 1
ATOM 895 N N . ASP A 1 120 ? -12.285 11.008 -16.316 1.00 86.44 120 ASP A N 1
ATOM 896 C CA . ASP A 1 120 ? -13.440 11.848 -16.656 1.00 86.44 120 ASP A CA 1
ATOM 897 C C . ASP A 1 120 ? -13.280 12.543 -18.033 1.00 86.44 120 ASP A C 1
ATOM 899 O O . ASP A 1 120 ? -13.542 13.739 -18.179 1.00 86.44 120 ASP A O 1
ATOM 903 N N . GLY A 1 121 ? -12.795 11.809 -19.045 1.00 86.06 121 GLY A N 1
ATOM 904 C CA . GLY A 1 121 ? -12.592 12.328 -20.404 1.00 86.06 121 GLY A CA 1
ATOM 905 C C . GLY A 1 121 ? -11.339 13.189 -20.594 1.00 86.06 121 GLY A C 1
ATOM 906 O O . GLY A 1 121 ? -11.157 13.784 -21.656 1.00 86.06 121 GLY A O 1
ATOM 907 N N . LYS A 1 122 ? -10.482 13.315 -19.573 1.00 86.56 122 LYS A N 1
ATOM 908 C CA . LYS A 1 122 ? -9.248 14.108 -19.631 1.00 86.56 122 LYS A CA 1
ATOM 909 C C . LYS A 1 122 ? -8.029 13.207 -19.563 1.00 86.56 122 LYS A C 1
ATOM 911 O O . LYS A 1 122 ? -7.952 12.349 -18.689 1.00 86.56 122 LYS A O 1
ATOM 916 N N . GLN A 1 123 ? -7.056 13.456 -20.438 1.00 87.81 123 GLN A N 1
ATOM 917 C CA . GLN A 1 123 ? -5.746 12.824 -20.324 1.00 87.81 123 GLN A CA 1
ATOM 918 C C . GLN A 1 123 ? -4.991 13.378 -19.119 1.00 87.81 123 GLN A C 1
ATOM 920 O O . GLN A 1 123 ? -4.931 14.592 -18.910 1.00 87.81 123 GLN A O 1
ATOM 925 N N . ILE A 1 124 ? -4.417 12.470 -18.344 1.00 87.19 124 ILE A N 1
ATOM 926 C CA . ILE A 1 124 ? -3.646 12.754 -17.141 1.00 87.19 124 ILE A CA 1
ATOM 927 C C . ILE A 1 124 ? -2.334 11.976 -17.210 1.00 87.19 124 ILE A C 1
ATOM 929 O O . ILE A 1 124 ? -2.277 10.899 -17.801 1.00 87.19 124 ILE A O 1
ATOM 933 N N . GLU A 1 125 ? -1.283 12.520 -16.613 1.00 87.69 125 GLU A N 1
ATOM 934 C CA . GLU A 1 125 ? -0.032 11.791 -16.406 1.00 87.69 125 GLU A CA 1
ATOM 935 C C . GLU A 1 125 ? -0.086 11.115 -15.037 1.00 87.69 125 GLU A C 1
ATOM 937 O O . GLU A 1 125 ? -0.550 11.708 -14.060 1.00 87.69 125 GLU A O 1
ATOM 942 N N . ILE A 1 126 ? 0.338 9.857 -14.993 1.00 88.50 126 ILE A N 1
ATOM 943 C CA . ILE A 1 126 ? 0.404 9.031 -13.794 1.00 88.50 126 ILE A CA 1
ATOM 944 C C . ILE A 1 126 ? 1.856 8.594 -13.575 1.00 88.50 126 ILE A C 1
ATOM 946 O O . ILE A 1 126 ? 2.467 7.924 -14.410 1.00 88.50 126 ILE A O 1
ATOM 950 N N . GLY A 1 127 ? 2.394 8.995 -12.427 1.00 86.94 127 GLY A N 1
ATOM 951 C CA . GLY A 1 127 ? 3.792 8.793 -12.062 1.00 86.94 127 GLY A CA 1
ATOM 952 C C . GLY A 1 127 ? 4.716 9.853 -12.652 1.00 86.94 127 GLY A C 1
ATOM 953 O O . GLY A 1 127 ? 4.430 10.455 -13.686 1.00 86.94 127 GLY A O 1
ATOM 954 N N . GLU A 1 128 ? 5.839 10.069 -11.983 1.00 89.00 128 GLU A N 1
ATOM 955 C CA . GLU A 1 128 ? 6.911 10.954 -12.436 1.00 89.00 128 GLU A CA 1
ATOM 956 C C . GLU A 1 128 ? 8.216 10.164 -12.546 1.00 89.00 128 GLU A C 1
ATOM 958 O O . GLU A 1 128 ? 8.498 9.310 -11.709 1.00 89.00 128 GLU A O 1
ATOM 963 N N . ILE A 1 129 ? 9.022 10.422 -13.581 1.00 88.44 129 ILE A N 1
ATOM 964 C CA . ILE A 1 129 ? 10.319 9.747 -13.730 1.00 88.44 129 ILE A CA 1
ATOM 965 C C . ILE A 1 129 ? 11.187 10.058 -12.506 1.00 88.44 129 ILE A C 1
ATOM 967 O O . ILE A 1 129 ? 11.387 11.217 -12.154 1.00 88.44 129 ILE A O 1
ATOM 971 N N . GLY A 1 130 ? 11.721 9.014 -11.876 1.00 89.25 130 GLY A N 1
ATOM 972 C CA . GLY A 1 130 ? 12.506 9.122 -10.646 1.00 89.25 130 GLY A CA 1
ATOM 973 C C . GLY A 1 130 ? 11.687 9.087 -9.352 1.00 89.25 130 GLY A C 1
ATOM 974 O O . GLY A 1 130 ? 12.283 8.897 -8.293 1.00 89.25 130 GLY A O 1
ATOM 975 N N . GLU A 1 131 ? 10.353 9.195 -9.408 1.00 93.69 131 GLU A N 1
ATOM 976 C CA . GLU A 1 131 ? 9.486 8.985 -8.240 1.00 93.69 131 GLU A CA 1
ATOM 977 C C . GLU A 1 131 ? 9.652 7.556 -7.714 1.00 93.69 131 GLU A C 1
ATOM 979 O O . GLU A 1 131 ? 9.720 6.600 -8.495 1.00 93.69 131 GLU A O 1
ATOM 984 N N . THR A 1 132 ? 9.728 7.396 -6.393 1.00 95.94 132 THR A N 1
ATOM 985 C CA . THR A 1 132 ? 9.889 6.073 -5.789 1.00 95.94 132 THR A CA 1
ATOM 986 C C . THR A 1 132 ? 8.560 5.319 -5.719 1.00 95.94 132 THR A C 1
ATOM 988 O O . THR A 1 132 ? 7.482 5.909 -5.638 1.00 95.94 132 THR A O 1
ATOM 991 N N . PHE A 1 133 ? 8.628 3.988 -5.712 1.00 96.44 133 PHE A N 1
ATOM 992 C CA . PHE A 1 133 ? 7.461 3.123 -5.551 1.00 96.44 133 PHE A CA 1
ATOM 993 C C . PHE A 1 133 ? 6.752 3.362 -4.213 1.00 96.44 133 PHE A C 1
ATOM 995 O O . PHE A 1 133 ? 5.523 3.351 -4.160 1.00 96.44 133 PHE A O 1
ATOM 1002 N N . GLU A 1 134 ? 7.516 3.607 -3.143 1.00 97.44 134 GLU A N 1
ATOM 1003 C CA . GLU A 1 134 ? 6.972 3.953 -1.826 1.00 97.44 134 GLU A CA 1
ATOM 1004 C C . GLU A 1 134 ? 6.195 5.269 -1.867 1.00 97.44 134 GLU A C 1
ATOM 1006 O O . GLU A 1 134 ? 5.046 5.301 -1.426 1.00 97.44 134 GLU A O 1
ATOM 1011 N N . ASP A 1 135 ? 6.776 6.323 -2.440 1.00 96.06 135 ASP A N 1
ATOM 1012 C CA . ASP A 1 135 ? 6.122 7.630 -2.507 1.00 96.06 135 ASP A CA 1
ATOM 1013 C C . ASP A 1 135 ? 4.855 7.568 -3.362 1.00 96.06 135 ASP A C 1
ATOM 1015 O O . ASP A 1 135 ? 3.790 7.999 -2.918 1.00 96.06 135 ASP A O 1
ATOM 1019 N N . HIS A 1 136 ? 4.928 6.946 -4.543 1.00 95.19 136 HIS A N 1
ATOM 1020 C CA . HIS A 1 136 ? 3.779 6.843 -5.440 1.00 95.19 136 HIS A CA 1
ATOM 1021 C C . HIS A 1 136 ? 2.626 6.046 -4.813 1.00 95.19 136 HIS A C 1
ATOM 1023 O O . HIS A 1 136 ? 1.462 6.449 -4.891 1.00 95.19 136 HIS A O 1
ATOM 1029 N N . LEU A 1 137 ? 2.929 4.921 -4.154 1.00 95.94 137 LEU A N 1
ATOM 1030 C CA . LEU A 1 137 ? 1.914 4.120 -3.469 1.00 95.94 137 LEU A CA 1
ATOM 1031 C C . LEU A 1 137 ? 1.332 4.856 -2.255 1.00 95.94 137 LEU A C 1
ATOM 1033 O O . LEU A 1 137 ? 0.116 4.828 -2.053 1.00 95.94 137 LEU A O 1
ATOM 1037 N N . CYS A 1 138 ? 2.163 5.547 -1.473 1.00 95.81 138 CYS A N 1
ATOM 1038 C CA . CYS A 1 138 ? 1.698 6.349 -0.344 1.00 95.81 138 CYS A CA 1
ATOM 1039 C C . CYS A 1 138 ? 0.781 7.487 -0.810 1.00 95.81 138 CYS A C 1
ATOM 1041 O O . CYS A 1 138 ? -0.274 7.714 -0.212 1.00 95.81 138 CYS A O 1
ATOM 1043 N N . ASN A 1 139 ? 1.139 8.163 -1.904 1.00 93.06 139 ASN A N 1
ATOM 1044 C CA . ASN A 1 139 ? 0.328 9.205 -2.531 1.00 93.06 139 ASN A CA 1
ATOM 1045 C C . ASN A 1 139 ? -1.020 8.651 -2.999 1.00 93.06 139 ASN A C 1
ATOM 1047 O O . ASN A 1 139 ? -2.062 9.250 -2.727 1.00 93.06 139 ASN A O 1
ATOM 1051 N N . LEU A 1 140 ? -1.016 7.475 -3.635 1.00 92.62 140 LEU A N 1
ATOM 1052 C CA . LEU A 1 140 ? -2.237 6.790 -4.047 1.00 92.62 140 LEU A CA 1
ATOM 1053 C C . LEU A 1 140 ? -3.139 6.488 -2.842 1.00 92.62 140 LEU A C 1
ATOM 1055 O O . LEU A 1 140 ? -4.309 6.857 -2.860 1.00 92.62 140 LEU A O 1
ATOM 1059 N N . LEU A 1 141 ? -2.603 5.865 -1.789 1.00 93.25 141 LEU A N 1
ATOM 1060 C CA . LEU A 1 141 ? -3.357 5.496 -0.582 1.00 93.25 141 LEU A CA 1
ATOM 1061 C C . LEU A 1 141 ? -3.834 6.709 0.233 1.00 93.25 141 LEU A C 1
ATOM 1063 O O . LEU A 1 141 ? -4.827 6.608 0.948 1.00 93.25 141 LEU A O 1
ATOM 1067 N N . SER A 1 142 ? -3.152 7.849 0.112 1.00 92.00 142 SER A N 1
ATOM 1068 C CA . SER A 1 142 ? -3.519 9.107 0.779 1.00 92.00 142 SER A CA 1
ATOM 1069 C C . SER A 1 142 ? -4.531 9.941 -0.013 1.00 92.00 142 SER A C 1
ATOM 1071 O O . SER A 1 142 ? -5.073 10.924 0.510 1.00 92.00 142 SER A O 1
ATOM 1073 N N . ALA A 1 143 ? -4.773 9.585 -1.279 1.00 89.56 143 ALA A N 1
ATOM 1074 C CA . ALA A 1 143 ? -5.671 10.319 -2.151 1.00 89.56 143 ALA A CA 1
ATOM 1075 C C . ALA A 1 143 ? -7.108 10.310 -1.612 1.00 89.56 143 ALA A C 1
ATOM 1077 O O . ALA A 1 143 ? -7.548 9.399 -0.911 1.00 89.56 143 ALA A O 1
ATOM 1078 N N . HIS A 1 144 ? -7.872 11.341 -1.973 1.00 88.19 144 HIS A N 1
ATOM 1079 C CA . HIS A 1 144 ? -9.283 11.423 -1.607 1.00 88.19 144 HIS A CA 1
ATOM 1080 C C . HIS A 1 144 ? -10.038 10.166 -2.072 1.00 88.19 144 HIS A C 1
ATOM 1082 O O . HIS A 1 144 ? -9.822 9.691 -3.190 1.00 88.19 144 HIS A O 1
ATOM 1088 N N . PHE A 1 145 ? -10.977 9.661 -1.266 1.00 85.25 145 PHE A N 1
ATOM 1089 C CA . PHE A 1 145 ? -11.661 8.393 -1.542 1.00 85.25 145 PHE A CA 1
ATOM 1090 C C . PHE A 1 145 ? -12.294 8.325 -2.946 1.00 85.25 145 PHE A C 1
ATOM 1092 O O . PHE A 1 145 ? -12.166 7.320 -3.640 1.00 85.25 145 PHE A O 1
ATOM 1099 N N . ASN A 1 146 ? -12.901 9.414 -3.429 1.00 85.75 146 ASN A N 1
ATOM 1100 C CA . ASN A 1 146 ? -13.404 9.509 -4.811 1.00 85.75 146 ASN A CA 1
ATOM 1101 C C . ASN A 1 146 ? -12.341 9.251 -5.895 1.00 85.75 146 ASN A C 1
ATOM 1103 O O . ASN A 1 146 ? -12.647 8.631 -6.912 1.00 85.75 146 ASN A O 1
ATOM 1107 N N . VAL A 1 147 ? -11.102 9.701 -5.683 1.00 87.31 147 VAL A N 1
ATOM 1108 C CA . VAL A 1 147 ? -9.977 9.469 -6.601 1.00 87.31 147 VAL A CA 1
ATOM 1109 C C . VAL A 1 147 ? -9.602 7.989 -6.580 1.00 87.31 147 VAL A C 1
ATOM 1111 O O . VAL A 1 147 ? -9.572 7.356 -7.631 1.00 87.31 147 VAL A O 1
ATOM 1114 N N . LEU A 1 148 ? -9.430 7.412 -5.388 1.00 85.69 148 LEU A N 1
ATOM 1115 C CA . LEU A 1 148 ? -9.176 5.979 -5.193 1.00 85.69 148 LEU A CA 1
ATOM 1116 C C . LEU A 1 148 ? -10.278 5.092 -5.788 1.00 85.69 148 LEU A C 1
ATOM 1118 O O . LEU A 1 148 ? -10.010 4.060 -6.400 1.00 85.69 148 LEU A O 1
ATOM 1122 N N . ARG A 1 149 ? -11.543 5.497 -5.641 1.00 87.69 149 ARG A N 1
ATOM 1123 C CA . ARG A 1 149 ? -12.696 4.776 -6.185 1.00 87.69 149 ARG A CA 1
ATOM 1124 C C . ARG A 1 149 ? -12.660 4.720 -7.709 1.00 87.69 149 ARG A C 1
ATOM 1126 O O . ARG A 1 149 ? -12.965 3.662 -8.257 1.00 87.69 149 ARG A O 1
ATOM 1133 N N . LYS A 1 150 ? -12.312 5.834 -8.360 1.00 88.44 150 LYS A N 1
ATOM 1134 C CA . LYS A 1 150 ? -12.227 5.952 -9.823 1.00 88.44 150 LYS A CA 1
ATOM 1135 C C . LYS A 1 150 ? -10.934 5.378 -10.399 1.00 88.44 150 LYS A C 1
ATOM 1137 O O . LYS A 1 150 ? -10.928 4.989 -11.561 1.00 88.44 150 LYS A O 1
ATOM 1142 N N . SER A 1 151 ? -9.858 5.316 -9.614 1.00 85.94 151 SER A N 1
ATOM 1143 C CA . SER A 1 151 ? -8.554 4.879 -10.114 1.00 85.94 151 SER A CA 1
ATOM 1144 C C . SER A 1 151 ? -8.516 3.405 -10.487 1.00 85.94 151 SER A C 1
ATOM 1146 O O . SER A 1 151 ? -7.721 3.032 -11.341 1.00 85.94 151 SER A O 1
ATOM 1148 N N . GLY A 1 152 ? -9.340 2.553 -9.869 1.00 86.88 152 GLY A N 1
ATOM 1149 C CA . GLY A 1 152 ? -9.202 1.106 -10.056 1.00 86.88 152 GLY A CA 1
ATOM 1150 C C . GLY A 1 152 ? -7.797 0.615 -9.685 1.00 86.88 152 GLY A C 1
ATOM 1151 O O . GLY A 1 152 ? -7.309 -0.331 -10.294 1.00 86.88 152 GLY A O 1
ATOM 1152 N N . GLY A 1 153 ? -7.154 1.300 -8.728 1.00 87.62 153 GLY A N 1
ATOM 1153 C CA . GLY A 1 153 ? -5.751 1.126 -8.376 1.00 87.62 153 GLY A CA 1
ATOM 1154 C C . GLY A 1 153 ? -5.391 -0.316 -8.039 1.00 87.62 153 GLY A C 1
ATOM 1155 O O . GLY A 1 153 ? -6.031 -0.874 -7.167 1.00 87.62 153 GLY A O 1
ATOM 1156 N N . SER A 1 154 ? -4.376 -0.922 -8.642 1.00 94.44 154 SER A N 1
ATOM 1157 C CA . SER A 1 154 ? -3.821 -2.203 -8.181 1.00 94.44 154 SER A CA 1
ATOM 1158 C C . SER A 1 154 ? -2.309 -2.120 -8.083 1.00 94.44 154 SER A C 1
ATOM 1160 O O . SER A 1 154 ? -1.684 -1.371 -8.834 1.00 94.44 154 SER A O 1
ATOM 1162 N N . ILE A 1 155 ? -1.719 -2.912 -7.190 1.00 96.12 155 ILE A N 1
ATOM 1163 C CA . ILE A 1 155 ? -0.264 -3.076 -7.137 1.00 96.12 155 ILE A CA 1
ATOM 1164 C C . ILE A 1 155 ? 0.115 -4.502 -7.491 1.00 96.12 155 ILE A C 1
ATOM 1166 O O . ILE A 1 155 ? -0.598 -5.436 -7.128 1.00 96.12 155 ILE A O 1
ATOM 1170 N N . GLU A 1 156 ? 1.250 -4.661 -8.158 1.00 95.94 156 GLU A N 1
ATOM 1171 C CA . GLU A 1 156 ? 1.890 -5.945 -8.422 1.00 95.94 156 GLU A CA 1
ATOM 1172 C C . GLU A 1 156 ? 3.373 -5.836 -8.051 1.00 95.94 156 GLU A C 1
ATOM 1174 O O . GLU A 1 156 ? 4.050 -4.893 -8.454 1.00 95.94 156 GLU A O 1
ATOM 1179 N N . VAL A 1 157 ? 3.892 -6.794 -7.288 1.00 95.50 157 VAL A N 1
ATOM 1180 C CA . VAL A 1 157 ? 5.319 -6.911 -6.967 1.00 95.50 157 VAL A CA 1
ATOM 1181 C C . VAL A 1 157 ? 5.815 -8.246 -7.493 1.00 95.50 157 VAL A C 1
ATOM 1183 O O . VAL A 1 157 ? 5.277 -9.305 -7.156 1.00 95.50 157 VAL A O 1
ATOM 1186 N N . PHE A 1 158 ? 6.851 -8.195 -8.322 1.00 93.50 158 PHE A N 1
ATOM 1187 C CA . PHE A 1 158 ? 7.515 -9.376 -8.853 1.00 93.50 158 PHE A CA 1
ATOM 1188 C C . PHE A 1 158 ? 8.529 -9.819 -7.805 1.00 93.50 158 PHE A C 1
ATOM 1190 O O . PHE A 1 158 ? 9.438 -9.080 -7.494 1.00 93.50 158 PHE A O 1
ATOM 1197 N N . GLN A 1 159 ? 8.397 -10.993 -7.200 1.00 89.62 159 GLN A N 1
ATOM 1198 C CA . GLN A 1 159 ? 9.265 -11.402 -6.088 1.00 89.62 159 GLN A CA 1
ATOM 1199 C C . GLN A 1 159 ? 10.677 -11.782 -6.552 1.00 89.62 159 GLN A C 1
ATOM 1201 O O . GLN A 1 159 ? 11.651 -11.624 -5.814 1.00 89.62 159 GLN A O 1
ATOM 1206 N N . ASN A 1 160 ? 10.793 -12.291 -7.779 1.00 85.81 160 ASN A N 1
ATOM 1207 C CA . ASN A 1 160 ? 12.044 -12.769 -8.361 1.00 85.81 160 ASN A CA 1
ATOM 1208 C C . ASN A 1 160 ? 12.737 -11.758 -9.284 1.00 85.81 160 ASN A C 1
ATOM 1210 O O . ASN A 1 160 ? 13.812 -12.053 -9.798 1.00 85.81 160 ASN A O 1
ATOM 1214 N N . ILE A 1 161 ? 12.160 -10.571 -9.473 1.00 85.44 161 ILE A N 1
ATOM 1215 C CA . ILE A 1 161 ? 12.723 -9.481 -10.279 1.00 85.44 161 ILE A CA 1
ATOM 1216 C C . ILE A 1 161 ? 12.501 -8.198 -9.494 1.00 85.44 161 ILE A C 1
ATOM 1218 O O . ILE A 1 161 ? 11.413 -8.028 -8.966 1.00 85.44 161 ILE A O 1
ATOM 1222 N N . PRO A 1 162 ? 13.462 -7.272 -9.411 1.00 86.75 162 PRO A N 1
ATOM 1223 C CA . PRO A 1 162 ? 13.287 -6.036 -8.655 1.00 86.75 162 PRO A CA 1
ATOM 1224 C C . PRO A 1 162 ? 12.410 -5.022 -9.408 1.00 86.75 162 PRO A C 1
ATOM 1226 O O . PRO A 1 162 ? 12.830 -3.902 -9.687 1.00 86.75 162 PRO A O 1
ATOM 1229 N N . ALA A 1 163 ? 11.197 -5.436 -9.754 1.00 91.12 163 ALA A N 1
ATOM 1230 C CA . ALA A 1 163 ? 10.201 -4.649 -10.445 1.00 91.12 163 ALA A CA 1
ATOM 1231 C C . ALA A 1 163 ? 8.885 -4.663 -9.662 1.00 91.12 163 ALA A C 1
ATOM 1233 O O . ALA A 1 163 ? 8.497 -5.670 -9.060 1.00 91.12 163 ALA A O 1
ATOM 1234 N N . ALA A 1 164 ? 8.189 -3.538 -9.703 1.00 94.88 164 ALA A N 1
ATOM 1235 C CA . ALA A 1 164 ? 6.835 -3.399 -9.206 1.00 94.88 164 ALA A CA 1
ATOM 1236 C C . ALA A 1 164 ? 6.008 -2.578 -10.195 1.00 94.88 164 ALA A C 1
ATOM 1238 O O . ALA A 1 164 ? 6.539 -1.804 -10.992 1.00 94.88 164 ALA A O 1
ATOM 1239 N N . ILE A 1 165 ? 4.699 -2.773 -10.160 1.00 94.62 165 ILE A N 1
ATOM 1240 C CA . ILE A 1 165 ? 3.751 -2.107 -11.040 1.00 94.62 165 ILE A CA 1
ATOM 1241 C C . ILE A 1 165 ? 2.636 -1.512 -10.191 1.00 94.62 165 ILE A C 1
ATOM 1243 O O . ILE A 1 165 ? 2.128 -2.162 -9.277 1.00 94.62 165 ILE A O 1
ATOM 1247 N N . ILE A 1 166 ? 2.223 -0.295 -10.538 1.00 95.00 166 ILE A N 1
ATOM 1248 C CA . ILE A 1 166 ? 0.978 0.310 -10.064 1.00 95.00 166 ILE A CA 1
ATOM 1249 C C . ILE A 1 166 ? 0.096 0.567 -11.278 1.00 95.00 166 ILE A C 1
ATOM 1251 O O . ILE A 1 166 ? 0.494 1.272 -12.202 1.00 95.00 166 ILE A O 1
ATOM 1255 N N . ARG A 1 167 ? -1.112 0.005 -11.292 1.00 93.62 167 ARG A N 1
ATOM 1256 C CA . ARG A 1 167 ? -2.110 0.286 -12.332 1.00 93.62 167 ARG A CA 1
ATOM 1257 C C . ARG A 1 167 ? -3.143 1.231 -11.770 1.00 93.62 167 ARG A C 1
ATOM 1259 O O . ARG A 1 167 ? -3.734 0.904 -10.753 1.00 93.62 167 ARG A O 1
ATOM 1266 N N . VAL A 1 168 ? -3.368 2.368 -12.414 1.00 92.31 168 VAL A N 1
ATOM 1267 C CA . VAL A 1 168 ? -4.355 3.377 -12.003 1.00 92.31 168 VAL A CA 1
ATOM 1268 C C . VAL A 1 168 ? -4.937 4.055 -13.237 1.00 92.31 168 VAL A C 1
ATOM 1270 O O . VAL A 1 168 ? -4.229 4.313 -14.204 1.00 92.31 168 VAL A O 1
ATOM 1273 N N . PHE A 1 169 ? -6.234 4.350 -13.217 1.00 88.56 169 PHE A N 1
ATOM 1274 C CA . PHE A 1 169 ? -6.962 5.024 -14.299 1.00 88.56 169 PHE A CA 1
ATOM 1275 C C . PHE A 1 169 ? -6.783 4.345 -15.673 1.00 88.56 169 PHE A C 1
ATOM 1277 O O . PHE A 1 169 ? -6.751 5.000 -16.710 1.00 88.56 169 PHE A O 1
ATOM 1284 N N . GLY A 1 170 ? -6.610 3.019 -15.679 1.00 86.56 170 GLY A N 1
ATOM 1285 C CA . GLY A 1 170 ? -6.315 2.234 -16.884 1.00 86.56 170 GLY A CA 1
ATOM 1286 C C . GLY A 1 170 ? -4.873 2.347 -17.398 1.00 86.56 170 GLY A C 1
ATOM 1287 O O . GLY A 1 170 ? -4.491 1.580 -18.278 1.00 86.56 170 GLY A O 1
ATOM 1288 N N . GLY A 1 171 ? -4.059 3.245 -16.843 1.00 88.81 171 GLY A N 1
ATOM 1289 C CA . GLY A 1 171 ? -2.632 3.331 -17.126 1.00 88.81 171 GLY A CA 1
ATOM 1290 C C . GLY A 1 171 ? -1.796 2.473 -16.170 1.00 88.81 171 GLY A C 1
ATOM 1291 O O . GLY A 1 171 ? -2.275 2.000 -15.137 1.00 88.81 171 GLY A O 1
ATOM 1292 N N . THR A 1 172 ? -0.534 2.244 -16.537 1.00 91.38 172 THR A N 1
ATOM 1293 C CA . THR A 1 172 ? 0.394 1.373 -15.803 1.00 91.38 172 THR A CA 1
ATOM 1294 C C . THR A 1 172 ? 1.709 2.103 -15.552 1.00 91.38 172 THR A C 1
ATOM 1296 O O . THR A 1 172 ? 2.385 2.480 -16.503 1.00 91.38 172 THR A O 1
ATOM 1299 N N . VAL A 1 173 ? 2.068 2.286 -14.284 1.00 92.12 173 VAL A N 1
ATOM 1300 C CA . VAL A 1 173 ? 3.339 2.873 -13.847 1.00 92.12 173 VAL A CA 1
ATOM 1301 C C . VAL A 1 173 ? 4.281 1.749 -13.435 1.00 92.12 173 VAL A C 1
ATOM 1303 O O . VAL A 1 173 ? 3.906 0.873 -12.651 1.00 92.12 173 VAL A O 1
ATOM 1306 N N . TYR A 1 174 ? 5.498 1.774 -13.971 1.00 91.94 174 TYR A N 1
ATOM 1307 C CA . TYR A 1 174 ? 6.505 0.740 -13.766 1.00 91.94 174 TYR A CA 1
ATOM 1308 C C . TYR A 1 174 ? 7.633 1.261 -12.886 1.00 91.94 174 TYR A C 1
ATOM 1310 O O . TYR A 1 174 ? 8.231 2.291 -13.189 1.00 91.94 174 TYR A O 1
ATOM 1318 N N . PHE A 1 175 ? 7.955 0.509 -11.839 1.00 93.06 175 PHE A N 1
ATOM 1319 C CA . PHE A 1 175 ? 9.015 0.826 -10.893 1.00 93.06 175 PHE A CA 1
ATOM 1320 C C . PHE A 1 175 ? 10.088 -0.246 -10.940 1.00 93.06 175 PHE A C 1
ATOM 1322 O O . PHE A 1 175 ? 9.776 -1.440 -10.930 1.00 93.06 175 PHE A O 1
ATOM 1329 N N . GLN A 1 176 ? 11.349 0.171 -10.942 1.00 89.06 176 GLN A N 1
ATOM 1330 C CA . GLN A 1 176 ? 12.486 -0.738 -10.948 1.00 89.06 176 GLN A CA 1
ATOM 1331 C C . GLN A 1 176 ? 13.501 -0.318 -9.892 1.00 89.06 176 GLN A C 1
ATOM 1333 O O . GLN A 1 176 ? 13.868 0.851 -9.799 1.00 89.06 176 GLN A O 1
ATOM 1338 N N . SER A 1 177 ? 13.942 -1.264 -9.064 1.00 83.19 177 SER A N 1
ATOM 1339 C CA . SER A 1 177 ? 15.104 -1.021 -8.200 1.00 83.19 177 SER A CA 1
ATOM 1340 C C . SER A 1 177 ? 16.328 -0.806 -9.080 1.00 83.19 177 SER A C 1
ATOM 1342 O O . SER A 1 177 ? 16.389 -1.373 -10.173 1.00 83.19 177 SER A O 1
ATOM 1344 N N . THR A 1 178 ? 17.302 -0.022 -8.619 1.00 70.75 178 THR A N 1
ATOM 1345 C CA . THR A 1 178 ? 18.590 0.113 -9.301 1.00 70.75 178 THR A CA 1
ATOM 1346 C C . THR A 1 178 ? 19.226 -1.263 -9.446 1.00 70.75 178 THR A C 1
ATOM 1348 O O . THR A 1 178 ? 19.782 -1.845 -8.518 1.00 70.75 178 THR A O 1
ATOM 1351 N N . LEU A 1 179 ? 19.056 -1.795 -10.645 1.00 62.03 179 LEU A N 1
ATOM 1352 C CA . LEU A 1 179 ? 19.726 -2.959 -11.165 1.00 62.03 179 LEU A CA 1
ATOM 1353 C C . LEU A 1 179 ? 21.200 -2.620 -11.375 1.00 62.03 179 LEU A C 1
ATOM 1355 O O . LEU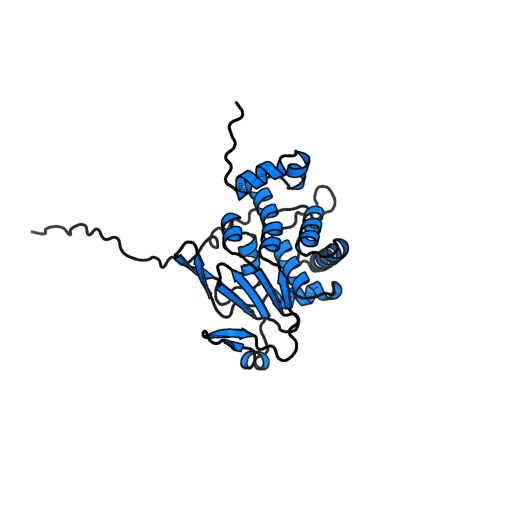 A 1 179 ? 21.543 -1.469 -11.647 1.00 62.03 179 LEU A O 1
ATOM 1359 N N . THR A 1 180 ? 22.068 -3.618 -11.265 1.00 62.06 180 THR A N 1
ATOM 1360 C CA . THR A 1 180 ? 23.430 -3.480 -11.793 1.00 62.06 180 THR A CA 1
ATOM 1361 C C . THR A 1 180 ? 23.370 -3.196 -13.305 1.00 62.06 180 THR A C 1
ATOM 1363 O O . THR A 1 180 ? 22.392 -3.568 -13.962 1.00 62.06 180 THR A O 1
ATOM 1366 N N . ASP A 1 181 ? 24.386 -2.539 -13.876 1.00 58.81 181 ASP A N 1
ATOM 1367 C CA . ASP A 1 181 ? 24.412 -2.159 -15.306 1.00 58.81 181 ASP A CA 1
ATOM 1368 C C . ASP A 1 181 ? 24.125 -3.353 -16.250 1.00 58.81 181 ASP A C 1
ATOM 1370 O O . ASP A 1 181 ? 23.473 -3.211 -17.289 1.00 58.81 181 ASP A O 1
ATOM 1374 N N . ASP A 1 182 ? 24.538 -4.560 -15.849 1.00 54.75 182 ASP A N 1
ATOM 1375 C CA . ASP A 1 182 ? 24.310 -5.813 -16.582 1.00 54.75 182 ASP A CA 1
ATOM 1376 C C . ASP A 1 182 ? 22.840 -6.270 -16.574 1.00 54.75 182 ASP A C 1
ATOM 1378 O O . ASP A 1 182 ? 22.339 -6.856 -17.543 1.00 54.75 182 ASP A O 1
ATOM 1382 N N . GLU A 1 183 ? 22.128 -5.997 -15.483 1.00 57.84 183 GLU A N 1
ATOM 1383 C CA . GLU A 1 183 ? 20.717 -6.328 -15.335 1.00 57.84 183 GLU A 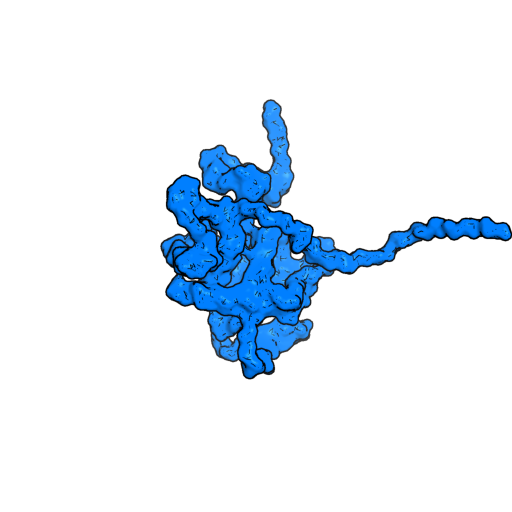CA 1
ATOM 1384 C C . GLU A 1 183 ? 19.827 -5.288 -16.051 1.00 57.84 183 GLU A C 1
ATOM 1386 O O . GLU A 1 183 ? 18.796 -5.664 -16.612 1.00 57.84 183 GLU A O 1
ATOM 1391 N N . GLN A 1 184 ? 20.237 -4.011 -16.125 1.00 59.66 184 GLN A N 1
ATOM 1392 C CA . GLN A 1 184 ? 19.498 -2.955 -16.840 1.00 59.66 184 GLN A CA 1
ATOM 1393 C C . GLN A 1 184 ? 19.303 -3.275 -18.330 1.00 59.66 184 GLN A C 1
ATOM 1395 O O . GLN A 1 184 ? 18.165 -3.271 -18.809 1.00 59.66 184 GLN A O 1
ATOM 1400 N N . ASN A 1 185 ? 20.373 -3.638 -19.046 1.00 57.44 185 ASN A N 1
ATOM 1401 C CA . ASN A 1 185 ? 20.362 -3.837 -20.506 1.00 57.44 185 ASN A CA 1
ATOM 1402 C C . ASN A 1 185 ? 19.517 -5.030 -20.999 1.00 57.44 185 ASN A C 1
ATOM 1404 O O . ASN A 1 185 ? 19.263 -5.155 -22.194 1.00 57.44 185 ASN A O 1
ATOM 1408 N N . ASN A 1 186 ? 19.070 -5.912 -20.101 1.00 56.81 186 ASN A N 1
ATOM 1409 C CA . ASN A 1 186 ? 18.312 -7.123 -20.433 1.00 56.81 186 ASN A CA 1
ATOM 1410 C C . ASN A 1 186 ? 16.902 -7.158 -19.824 1.00 56.81 186 ASN A C 1
ATOM 1412 O O . ASN A 1 186 ? 16.242 -8.197 -19.897 1.00 56.81 186 ASN A O 1
ATOM 1416 N N . SER A 1 187 ? 16.464 -6.071 -19.183 1.00 63.41 187 SER A N 1
ATOM 1417 C CA . SER A 1 187 ? 15.302 -6.093 -18.289 1.00 63.41 187 SER A CA 1
ATOM 1418 C C . SER A 1 187 ? 13.988 -5.621 -18.902 1.00 63.41 187 SER A C 1
ATOM 1420 O O . SER A 1 187 ? 12.967 -5.795 -18.247 1.00 63.41 187 SER A O 1
ATOM 1422 N N . TRP A 1 188 ? 13.967 -5.104 -20.135 1.00 68.62 188 TRP A N 1
ATOM 1423 C CA . TRP A 1 188 ? 12.748 -4.578 -20.761 1.00 68.62 188 TRP A CA 1
ATOM 1424 C C . TRP A 1 188 ? 12.537 -5.108 -22.179 1.00 68.62 188 TRP A C 1
ATOM 1426 O O . TRP A 1 188 ? 13.469 -5.195 -22.975 1.00 68.62 188 TRP A O 1
ATOM 1436 N N . ILE A 1 189 ? 11.288 -5.450 -22.482 1.00 74.06 189 ILE A N 1
ATOM 1437 C CA . ILE A 1 189 ? 10.777 -5.630 -23.842 1.00 74.06 189 ILE A CA 1
ATOM 1438 C C . ILE A 1 189 ? 9.599 -4.687 -24.031 1.00 74.06 189 ILE A C 1
ATOM 1440 O O . ILE A 1 189 ? 8.836 -4.452 -23.099 1.00 74.06 189 ILE A O 1
ATOM 1444 N N . GLU A 1 190 ? 9.438 -4.160 -25.235 1.00 77.69 190 GLU A N 1
ATOM 1445 C CA . GLU A 1 190 ? 8.217 -3.454 -25.599 1.00 77.69 190 GLU A CA 1
ATOM 1446 C C . GLU A 1 190 ? 7.134 -4.477 -25.952 1.00 77.69 190 GLU A C 1
ATOM 1448 O O . GLU A 1 190 ? 7.374 -5.440 -26.689 1.00 77.69 190 GLU A O 1
ATOM 1453 N N . ASP A 1 191 ? 5.933 -4.292 -25.407 1.00 73.38 191 ASP A N 1
ATOM 1454 C CA . ASP A 1 191 ? 4.765 -5.021 -25.881 1.00 73.38 191 ASP A CA 1
ATOM 1455 C C . ASP A 1 191 ? 4.362 -4.551 -27.294 1.00 73.38 191 ASP A C 1
ATOM 1457 O O . ASP A 1 191 ? 4.961 -3.655 -27.892 1.00 73.38 191 ASP A O 1
ATOM 1461 N N . ARG A 1 192 ? 3.304 -5.144 -27.861 1.00 73.06 192 ARG A N 1
ATOM 1462 C CA . ARG A 1 192 ? 2.820 -4.762 -29.203 1.00 73.06 192 ARG A CA 1
ATOM 1463 C C . ARG A 1 192 ? 2.378 -3.297 -29.313 1.00 73.06 192 ARG A C 1
ATOM 1465 O O . ARG A 1 192 ? 2.229 -2.811 -30.429 1.00 73.06 192 ARG A O 1
ATOM 1472 N N . ASN A 1 193 ? 2.149 -2.625 -28.188 1.00 72.38 193 ASN A N 1
ATOM 1473 C CA . ASN A 1 193 ? 1.720 -1.236 -28.108 1.00 72.38 193 ASN A CA 1
ATOM 1474 C C . ASN A 1 193 ? 2.886 -0.289 -27.775 1.00 72.38 193 ASN A C 1
ATOM 1476 O O . ASN A 1 193 ? 2.641 0.889 -27.519 1.00 72.38 193 ASN A O 1
ATOM 1480 N N . GLY A 1 194 ? 4.131 -0.781 -27.746 1.00 73.25 194 GLY A N 1
ATOM 1481 C CA . GLY A 1 194 ? 5.301 0.009 -27.357 1.00 73.25 194 GLY A CA 1
ATOM 1482 C C . GLY A 1 194 ? 5.388 0.274 -25.851 1.00 73.25 194 GLY A C 1
ATOM 1483 O O . GLY A 1 194 ? 6.146 1.141 -25.426 1.00 73.25 194 GLY A O 1
ATOM 1484 N N . SER A 1 195 ? 4.594 -0.420 -25.027 1.00 70.62 195 SER A N 1
ATOM 1485 C CA . SER A 1 195 ? 4.649 -0.262 -23.572 1.00 70.62 195 SER A CA 1
ATOM 1486 C C . SER A 1 195 ? 5.779 -1.119 -23.000 1.00 70.62 195 SER A C 1
ATOM 1488 O O . SER A 1 195 ? 5.838 -2.316 -23.301 1.00 70.62 195 SER A O 1
ATOM 1490 N N . PRO A 1 196 ? 6.670 -0.554 -22.168 1.00 71.44 196 PRO A N 1
ATOM 1491 C CA . PRO A 1 196 ? 7.760 -1.314 -21.577 1.00 71.44 196 PRO A CA 1
ATOM 1492 C C . PRO A 1 196 ? 7.210 -2.364 -20.603 1.00 71.44 196 PRO A C 1
ATOM 1494 O O . PRO A 1 196 ? 6.381 -2.066 -19.748 1.00 71.44 196 PRO A O 1
ATOM 1497 N N . TYR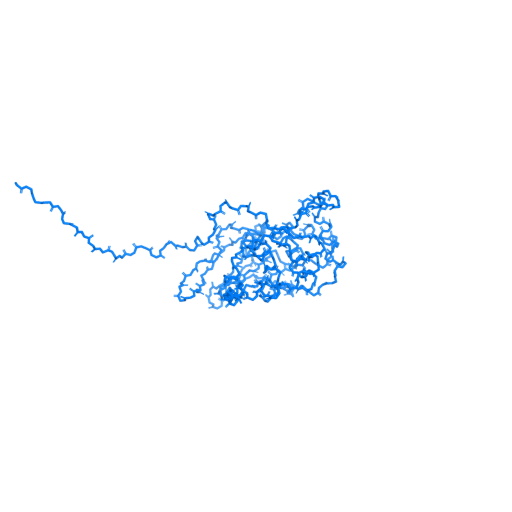 A 1 197 ? 7.682 -3.604 -20.713 1.00 72.75 197 TYR A N 1
ATOM 1498 C CA . TYR A 1 197 ? 7.353 -4.700 -19.805 1.00 72.75 197 TYR A CA 1
ATOM 1499 C C . TYR A 1 197 ? 8.627 -5.375 -19.276 1.00 72.75 197 TYR A C 1
ATOM 1501 O O . TYR A 1 197 ? 9.559 -5.593 -20.059 1.00 72.75 197 TYR A O 1
ATOM 1509 N N . PRO A 1 198 ? 8.696 -5.729 -17.975 1.00 71.06 198 PRO A N 1
ATOM 1510 C CA . PRO A 1 198 ? 9.882 -6.364 -17.425 1.00 71.06 198 PRO A CA 1
ATOM 1511 C C . PRO A 1 198 ? 10.105 -7.744 -18.058 1.00 71.06 198 PRO A C 1
ATOM 1513 O O . PRO A 1 198 ? 9.211 -8.592 -18.087 1.00 71.06 198 PRO A O 1
ATOM 1516 N N . VAL A 1 199 ? 11.318 -7.999 -18.544 1.00 72.31 199 VAL A N 1
ATOM 1517 C CA . VAL A 1 199 ? 11.725 -9.301 -19.077 1.00 72.31 199 VAL A CA 1
ATOM 1518 C C . VAL A 1 199 ? 11.865 -10.272 -17.919 1.00 72.31 199 VAL A C 1
ATOM 1520 O O . VAL A 1 199 ? 12.883 -10.330 -17.228 1.00 72.31 199 VAL A O 1
ATOM 1523 N N . VAL A 1 200 ? 10.832 -11.083 -17.727 1.00 68.44 200 VAL A N 1
ATOM 1524 C CA . VAL A 1 200 ? 10.905 -12.235 -16.838 1.00 68.44 200 VAL A CA 1
ATOM 1525 C C . VAL A 1 200 ? 11.607 -13.369 -17.576 1.00 68.44 200 VAL A C 1
ATOM 1527 O O . VAL A 1 200 ? 11.048 -13.972 -18.490 1.00 68.44 200 VAL A O 1
ATOM 1530 N N . ARG A 1 201 ? 12.829 -13.708 -17.158 1.00 72.44 201 ARG A N 1
ATOM 1531 C CA . ARG A 1 201 ? 13.450 -14.981 -17.547 1.00 72.44 201 ARG A CA 1
ATOM 1532 C C . ARG A 1 201 ? 12.997 -16.065 -16.564 1.00 72.44 201 ARG A C 1
ATOM 1534 O O . ARG A 1 201 ? 13.394 -16.053 -15.404 1.00 72.44 201 ARG A O 1
ATOM 1541 N N . GLY A 1 202 ? 12.163 -16.997 -17.029 1.00 79.88 202 GLY A N 1
ATOM 1542 C CA . GLY A 1 202 ? 11.640 -18.112 -16.227 1.00 79.88 202 GLY A CA 1
ATOM 1543 C C . GLY A 1 202 ? 10.210 -17.895 -15.717 1.00 79.88 202 GLY A C 1
ATOM 1544 O O . GLY A 1 202 ? 9.436 -17.151 -16.312 1.00 79.88 202 GLY A O 1
ATOM 1545 N N . ILE A 1 203 ? 9.842 -18.582 -14.631 1.00 80.94 203 ILE A N 1
ATOM 1546 C CA . ILE A 1 203 ? 8.512 -18.457 -14.013 1.00 80.94 203 ILE A CA 1
ATOM 1547 C C . ILE A 1 203 ? 8.485 -17.180 -13.168 1.00 80.94 203 ILE A C 1
ATOM 1549 O O . ILE A 1 203 ? 9.268 -17.041 -12.229 1.00 80.94 203 ILE A O 1
ATOM 1553 N N . ALA A 1 204 ? 7.587 -16.248 -13.489 1.00 82.75 204 ALA A N 1
ATOM 1554 C CA . ALA A 1 204 ? 7.361 -15.060 -12.670 1.00 82.75 204 ALA A CA 1
ATOM 1555 C C . ALA A 1 204 ? 6.638 -15.446 -11.374 1.00 82.75 204 ALA A C 1
ATOM 1557 O O . ALA A 1 204 ? 5.582 -16.076 -11.420 1.00 82.75 204 ALA A O 1
ATOM 1558 N N . ALA A 1 205 ? 7.177 -15.030 -10.229 1.00 88.94 205 ALA A N 1
ATOM 1559 C CA . ALA A 1 205 ? 6.451 -15.057 -8.966 1.00 88.94 205 ALA A CA 1
ATOM 1560 C C . ALA A 1 205 ? 5.916 -13.648 -8.715 1.00 88.94 205 ALA A C 1
ATOM 1562 O O . ALA A 1 205 ? 6.696 -12.738 -8.454 1.00 88.94 205 ALA A O 1
ATOM 1563 N N . VAL A 1 206 ? 4.605 -13.447 -8.844 1.00 93.62 206 VAL A N 1
ATOM 1564 C CA . VAL A 1 206 ? 3.972 -12.128 -8.703 1.00 93.62 206 VAL A CA 1
ATOM 1565 C C . VAL A 1 206 ? 2.975 -12.164 -7.560 1.00 93.62 206 VAL A C 1
ATOM 1567 O O . VAL A 1 206 ? 2.191 -13.106 -7.438 1.00 93.62 206 VAL A O 1
ATOM 1570 N N . ARG A 1 207 ? 2.989 -11.117 -6.738 1.00 95.44 207 ARG A N 1
ATOM 1571 C CA . ARG A 1 207 ? 1.934 -10.841 -5.764 1.00 95.44 207 ARG A CA 1
ATOM 1572 C C . ARG A 1 207 ? 1.236 -9.559 -6.112 1.00 95.44 207 ARG A C 1
ATOM 1574 O O . ARG A 1 207 ? 1.889 -8.595 -6.493 1.00 95.44 207 ARG A O 1
ATOM 1581 N N . SER A 1 208 ? -0.074 -9.545 -5.932 1.00 95.88 208 SER A N 1
ATOM 1582 C CA . SER A 1 208 ? -0.887 -8.388 -6.257 1.00 95.88 208 SER A CA 1
ATOM 1583 C C . SER A 1 208 ? -1.872 -8.069 -5.152 1.00 95.88 208 SER A C 1
ATOM 1585 O O . SER A 1 208 ? -2.434 -8.986 -4.551 1.00 95.88 208 SER A O 1
ATOM 1587 N N . ILE A 1 209 ? -2.152 -6.783 -4.966 1.00 96.38 209 ILE A N 1
ATOM 1588 C CA . ILE A 1 209 ? -3.302 -6.323 -4.187 1.00 96.38 209 ILE A CA 1
ATOM 1589 C C . ILE A 1 209 ? -4.289 -5.688 -5.152 1.00 96.38 209 ILE A C 1
ATOM 1591 O O . ILE A 1 209 ? -3.926 -4.835 -5.968 1.00 96.38 209 ILE A O 1
ATOM 1595 N N . SER A 1 210 ? -5.536 -6.142 -5.071 1.00 95.69 210 SER A N 1
ATOM 1596 C CA . SER A 1 210 ? -6.597 -5.679 -5.950 1.00 95.69 210 SER A CA 1
ATOM 1597 C C . SER A 1 210 ? -7.068 -4.271 -5.581 1.00 95.69 210 SER A C 1
ATOM 1599 O O . SER A 1 210 ? -6.879 -3.787 -4.462 1.00 95.69 210 SER A O 1
ATOM 1601 N N . ALA A 1 211 ? -7.780 -3.637 -6.510 1.00 92.31 211 ALA A N 1
ATOM 1602 C CA . ALA A 1 211 ? -8.381 -2.333 -6.272 1.00 92.31 211 ALA A CA 1
ATOM 1603 C C . ALA A 1 211 ? -9.456 -2.318 -5.195 1.00 92.31 211 ALA A C 1
ATOM 1605 O O . ALA A 1 211 ? -9.653 -1.292 -4.548 1.00 92.31 211 ALA A O 1
ATOM 1606 N N . SER A 1 212 ? -10.193 -3.410 -4.989 1.00 93.56 212 SER A N 1
ATOM 1607 C CA . SER A 1 212 ? -11.124 -3.472 -3.859 1.00 93.56 212 SER A CA 1
ATOM 1608 C C . SER A 1 212 ? -10.376 -3.456 -2.534 1.00 93.56 212 SER A C 1
ATOM 1610 O O . SER A 1 212 ? -10.758 -2.690 -1.658 1.00 93.56 212 SER A O 1
ATOM 1612 N N . ASP A 1 213 ? -9.291 -4.218 -2.426 1.00 95.25 213 ASP A N 1
ATOM 1613 C CA . ASP A 1 213 ? -8.581 -4.403 -1.160 1.00 95.25 213 ASP A CA 1
ATOM 1614 C C . ASP A 1 213 ? -7.778 -3.145 -0.789 1.00 95.25 213 ASP A C 1
ATOM 1616 O O . ASP A 1 213 ? -7.814 -2.704 0.358 1.00 95.25 213 ASP A O 1
ATOM 1620 N N . LEU A 1 214 ? -7.129 -2.490 -1.766 1.00 94.31 214 LEU A N 1
ATOM 1621 C CA . LEU A 1 214 ? -6.473 -1.192 -1.539 1.00 94.31 214 LEU A CA 1
ATOM 1622 C C . LEU A 1 214 ? -7.472 -0.124 -1.082 1.00 94.31 214 LEU A C 1
ATOM 1624 O O . LEU A 1 214 ? -7.178 0.641 -0.164 1.00 94.31 214 LEU A O 1
ATOM 1628 N N . ARG A 1 215 ? -8.668 -0.084 -1.686 1.00 92.50 215 ARG A N 1
ATOM 1629 C CA . ARG A 1 215 ? -9.727 0.857 -1.290 1.00 92.50 215 ARG A CA 1
ATOM 1630 C C . ARG A 1 215 ? -10.281 0.554 0.096 1.00 92.50 215 ARG A C 1
ATOM 1632 O O . ARG A 1 215 ? -10.528 1.496 0.839 1.00 92.50 215 ARG A O 1
ATOM 1639 N N . GLU A 1 216 ? -10.475 -0.720 0.434 1.00 92.50 216 GLU A N 1
ATOM 1640 C CA . GLU A 1 216 ? -10.934 -1.127 1.766 1.00 92.50 216 GLU A CA 1
ATOM 1641 C C . GLU A 1 216 ? -9.936 -0.689 2.841 1.00 92.50 216 GLU A C 1
ATOM 1643 O O . GLU A 1 216 ? -10.347 -0.150 3.859 1.00 92.50 216 GLU A O 1
ATOM 1648 N N . MET A 1 217 ? -8.631 -0.830 2.605 1.00 94.25 217 MET A N 1
ATOM 1649 C CA . MET A 1 217 ? -7.628 -0.366 3.566 1.00 94.25 217 MET A CA 1
ATOM 1650 C C . MET A 1 217 ? -7.569 1.164 3.646 1.00 94.25 217 MET A C 1
ATOM 1652 O O . MET A 1 217 ? -7.568 1.725 4.738 1.00 94.25 217 MET A O 1
ATOM 1656 N N . ALA A 1 218 ? -7.549 1.852 2.502 1.00 92.69 218 ALA A N 1
ATOM 1657 C CA . ALA A 1 218 ? -7.386 3.304 2.450 1.00 92.69 218 ALA A CA 1
ATOM 1658 C C . ALA A 1 218 ? -8.610 4.087 2.958 1.00 92.69 218 ALA A C 1
ATOM 1660 O O . ALA A 1 218 ? -8.445 5.165 3.530 1.00 92.69 218 ALA A O 1
ATOM 1661 N N . ILE A 1 219 ? -9.834 3.566 2.780 1.00 91.12 219 ILE A N 1
ATOM 1662 C CA . ILE A 1 219 ? -11.049 4.273 3.216 1.00 91.12 219 ILE A CA 1
ATOM 1663 C C . ILE A 1 219 ? -11.054 4.509 4.724 1.00 91.12 219 ILE A C 1
ATOM 1665 O O . ILE A 1 219 ? -11.493 5.567 5.150 1.00 91.12 219 ILE A O 1
ATOM 1669 N N . LEU A 1 220 ? -10.530 3.587 5.536 1.00 91.00 220 LEU A N 1
ATOM 1670 C CA . LEU A 1 220 ? -10.520 3.787 6.983 1.00 91.00 220 LEU A CA 1
ATOM 1671 C C . LEU A 1 220 ? -9.639 4.967 7.395 1.00 91.00 220 LEU A C 1
ATOM 1673 O O . LEU A 1 220 ? -10.092 5.823 8.145 1.00 91.00 220 LEU A O 1
ATOM 1677 N N . PHE A 1 221 ? -8.432 5.069 6.833 1.00 90.75 221 PHE A N 1
ATOM 1678 C CA . PHE A 1 221 ? -7.563 6.227 7.058 1.00 90.75 221 PHE A CA 1
ATOM 1679 C C . PHE A 1 221 ? -8.222 7.527 6.596 1.00 90.75 221 PHE A C 1
ATOM 1681 O O . PHE A 1 221 ? -8.102 8.556 7.255 1.00 90.75 221 PHE A O 1
ATOM 1688 N N . PHE A 1 222 ? -8.932 7.485 5.466 1.00 89.94 222 PHE A N 1
ATOM 1689 C CA . PHE A 1 222 ? -9.688 8.630 4.977 1.00 89.94 222 PHE A CA 1
ATOM 1690 C C . PHE A 1 222 ? -10.798 9.042 5.959 1.00 89.94 222 PHE A C 1
ATOM 1692 O O . PHE A 1 222 ? -10.879 10.214 6.307 1.00 89.94 222 PHE A O 1
ATOM 1699 N N . LEU A 1 223 ? -11.616 8.099 6.433 1.00 89.38 223 LEU A N 1
ATOM 1700 C CA . LEU A 1 223 ? -12.720 8.381 7.356 1.00 89.38 223 LEU A CA 1
ATOM 1701 C C . LEU A 1 223 ? -12.217 8.939 8.692 1.00 89.38 223 LEU A C 1
ATOM 1703 O O . LEU A 1 223 ? -12.725 9.957 9.153 1.00 89.38 223 LEU A O 1
ATOM 1707 N N . GLU A 1 224 ? -11.180 8.335 9.279 1.00 89.19 224 GLU A N 1
ATOM 1708 C CA . GLU A 1 224 ? -10.591 8.833 10.530 1.00 89.19 224 GLU A CA 1
ATOM 1709 C C . GLU A 1 224 ? -10.078 10.273 10.389 1.00 89.19 224 GLU A C 1
ATOM 1711 O O . GLU A 1 224 ? -10.232 11.084 11.304 1.00 89.19 224 GLU A O 1
ATOM 1716 N N . ARG A 1 225 ? -9.530 10.624 9.216 1.00 86.31 225 ARG A N 1
ATOM 1717 C CA . ARG A 1 225 ? -9.078 11.987 8.913 1.00 86.31 225 ARG A CA 1
ATOM 1718 C C . ARG A 1 225 ? -10.222 12.981 8.807 1.00 86.31 225 ARG A C 1
ATOM 1720 O O . ARG A 1 225 ? -10.143 14.054 9.396 1.00 86.31 225 ARG A O 1
ATOM 1727 N N . GLU A 1 226 ? -11.215 12.670 7.978 1.00 86.31 226 GLU A N 1
ATOM 1728 C CA . GLU A 1 226 ? -12.273 13.626 7.644 1.00 86.31 226 GLU A CA 1
ATOM 1729 C C . GLU A 1 226 ? -13.213 13.862 8.828 1.00 86.31 226 GLU A C 1
ATOM 1731 O O . GLU A 1 226 ? -13.695 14.977 9.013 1.00 86.31 226 GLU A O 1
ATOM 1736 N N . ASP A 1 227 ? -13.453 12.836 9.645 1.00 85.69 227 ASP A N 1
ATOM 1737 C CA . ASP A 1 227 ? -14.387 12.927 10.768 1.00 85.69 227 ASP A CA 1
ATOM 1738 C C . ASP A 1 227 ? -13.699 13.175 12.117 1.00 85.69 227 ASP A C 1
ATOM 1740 O O . ASP A 1 227 ? -14.375 13.475 13.102 1.00 85.69 227 ASP A O 1
ATOM 1744 N N . GLY A 1 228 ? -12.367 13.065 12.184 1.00 85.38 228 GLY A N 1
ATOM 1745 C CA . GLY A 1 228 ? -11.589 13.322 13.400 1.00 85.38 228 GLY A CA 1
ATOM 1746 C C . GLY A 1 228 ? -11.893 12.356 14.551 1.00 85.38 228 GLY A C 1
ATOM 1747 O O . GLY A 1 228 ? -11.701 12.703 15.716 1.00 85.38 228 GLY A O 1
ATOM 1748 N N . THR A 1 229 ? -12.401 11.162 14.245 1.00 85.38 229 THR A N 1
ATOM 1749 C CA . THR A 1 229 ? -12.737 10.114 15.217 1.00 85.38 229 THR A CA 1
ATOM 1750 C C . THR A 1 229 ? -12.167 8.779 14.751 1.00 85.38 229 THR A C 1
ATOM 1752 O O . THR A 1 229 ? -12.058 8.544 13.550 1.00 85.38 229 THR A O 1
ATOM 1755 N N . THR A 1 230 ? -11.768 7.911 15.683 1.00 86.12 230 THR A N 1
ATOM 1756 C CA . THR A 1 230 ? -11.169 6.620 15.315 1.00 86.12 230 THR A CA 1
ATOM 1757 C C . THR A 1 230 ? -12.225 5.676 14.758 1.00 86.12 230 THR A C 1
ATOM 1759 O O . THR A 1 230 ? -13.395 5.734 15.146 1.00 86.12 230 THR A O 1
ATOM 1762 N N . TRP A 1 231 ? -11.826 4.762 13.877 1.00 85.31 231 TRP A N 1
ATOM 1763 C CA . TRP A 1 231 ? -12.732 3.759 13.332 1.00 85.31 231 TRP A CA 1
ATOM 1764 C C . TRP A 1 231 ? -13.383 2.930 14.442 1.00 85.31 231 TRP A C 1
ATOM 1766 O O . TRP A 1 231 ? -14.570 2.609 14.366 1.00 85.31 231 TRP A O 1
ATOM 1776 N N . GLU A 1 232 ? -12.651 2.618 15.515 1.00 84.69 232 GLU A N 1
ATOM 1777 C CA . GLU A 1 232 ? -13.235 1.907 16.651 1.00 84.69 232 GLU A CA 1
ATOM 1778 C C . GLU A 1 232 ? -14.323 2.715 17.359 1.00 84.69 232 GLU A C 1
ATOM 1780 O O . GLU A 1 232 ? -15.335 2.134 17.744 1.00 84.69 232 GLU A O 1
ATOM 1785 N N . ASP A 1 233 ? -14.166 4.033 17.488 1.00 87.19 233 ASP A N 1
ATOM 1786 C CA . ASP A 1 233 ? -15.187 4.896 18.091 1.00 87.19 233 ASP A CA 1
ATOM 1787 C C . ASP A 1 233 ? -16.415 5.027 17.173 1.00 87.19 233 ASP A C 1
ATOM 1789 O O . ASP A 1 233 ? -17.560 5.006 17.640 1.00 87.19 233 ASP A O 1
ATOM 1793 N N . MET A 1 234 ? -16.209 5.073 15.851 1.00 89.38 234 MET A N 1
ATOM 1794 C CA . MET A 1 234 ? -17.301 5.023 14.870 1.00 89.38 234 MET A CA 1
ATOM 1795 C C . MET A 1 234 ? -18.095 3.716 14.974 1.00 89.38 234 MET A C 1
ATOM 1797 O O . MET A 1 234 ? -19.326 3.720 14.904 1.00 89.38 234 MET A O 1
ATOM 1801 N N . VAL A 1 235 ? -17.403 2.586 15.140 1.00 88.12 235 VAL A N 1
ATOM 1802 C CA . VAL A 1 235 ? -18.037 1.271 15.303 1.00 88.12 235 VAL A CA 1
ATOM 1803 C C . VAL A 1 235 ? -18.743 1.180 16.655 1.00 88.12 235 VAL A C 1
ATOM 1805 O O . VAL A 1 235 ? -19.890 0.740 16.710 1.00 88.12 235 VAL A O 1
ATOM 1808 N N . ALA A 1 236 ? -18.104 1.637 17.734 1.00 89.25 236 ALA A N 1
ATOM 1809 C CA . ALA A 1 236 ? -18.662 1.608 19.084 1.00 89.25 236 ALA A CA 1
ATOM 1810 C C . ALA A 1 236 ? -19.916 2.485 19.225 1.00 89.25 236 ALA A C 1
ATOM 1812 O O . ALA A 1 236 ? -20.842 2.122 19.948 1.00 89.25 236 ALA A O 1
ATOM 1813 N N . SER A 1 237 ? -19.971 3.612 18.511 1.00 92.25 237 SER A N 1
ATOM 1814 C CA . SER A 1 237 ? -21.145 4.494 18.467 1.00 92.25 237 SER A CA 1
ATOM 1815 C C . SER A 1 237 ? -22.260 4.005 17.534 1.00 92.25 237 SER A C 1
ATOM 1817 O O . SER A 1 237 ? -23.344 4.580 17.541 1.00 92.25 237 SER A O 1
ATOM 1819 N N . GLY A 1 238 ? -22.019 2.961 16.732 1.00 92.00 238 GLY A N 1
ATOM 1820 C CA . GLY A 1 238 ? -22.971 2.463 15.734 1.00 92.00 238 GLY A CA 1
ATOM 1821 C C . GLY A 1 238 ? -23.091 3.335 14.476 1.00 92.00 238 GLY A C 1
ATOM 1822 O O . GLY A 1 238 ? -23.898 3.026 13.603 1.00 92.00 238 GLY A O 1
ATOM 1823 N N . ASN A 1 239 ? -22.271 4.383 14.347 1.00 91.56 239 ASN A N 1
ATOM 1824 C CA . ASN A 1 239 ? -22.355 5.365 13.262 1.00 91.56 239 ASN A CA 1
ATOM 1825 C C . ASN A 1 239 ? -21.429 5.056 12.076 1.00 91.56 239 ASN A C 1
ATOM 1827 O O . ASN A 1 239 ? -21.515 5.725 11.050 1.00 91.56 239 ASN A O 1
ATOM 1831 N N . ALA A 1 240 ? -20.558 4.044 12.173 1.00 89.06 240 ALA A N 1
ATOM 1832 C CA . ALA A 1 240 ? -19.577 3.714 11.131 1.00 89.06 240 ALA A CA 1
ATOM 1833 C C . ALA A 1 240 ? -20.190 3.556 9.729 1.00 89.06 240 ALA A C 1
ATOM 1835 O O . ALA A 1 240 ? -19.642 4.062 8.752 1.00 89.06 240 ALA A O 1
ATOM 1836 N N . ALA A 1 241 ? -21.341 2.885 9.621 1.00 88.12 241 ALA A N 1
ATOM 1837 C CA . ALA A 1 241 ? -22.013 2.687 8.339 1.00 88.12 241 ALA A CA 1
ATOM 1838 C C . ALA A 1 241 ? -22.600 3.990 7.774 1.00 88.12 241 ALA A C 1
ATOM 1840 O O . ALA A 1 241 ? -22.491 4.230 6.574 1.00 88.12 241 ALA A O 1
ATOM 1841 N N . GLU A 1 242 ? -23.189 4.836 8.625 1.00 89.50 242 GLU A N 1
ATOM 1842 C CA . GLU A 1 242 ? -23.731 6.144 8.234 1.00 89.50 242 GLU A CA 1
ATOM 1843 C C . GLU A 1 242 ? -22.612 7.073 7.753 1.00 89.50 242 GLU A C 1
ATOM 1845 O O . GLU A 1 242 ? -22.694 7.654 6.672 1.00 89.50 242 GLU A O 1
ATOM 1850 N N . ILE A 1 243 ? -21.526 7.140 8.522 1.00 88.44 243 ILE A N 1
ATOM 1851 C CA . ILE A 1 243 ? -20.335 7.928 8.215 1.00 88.44 243 ILE A CA 1
ATOM 1852 C C . ILE A 1 243 ? -19.709 7.477 6.890 1.00 88.44 243 ILE A C 1
ATOM 1854 O O . ILE A 1 243 ? -19.483 8.292 5.990 1.00 88.44 243 ILE A O 1
ATOM 1858 N N . ALA A 1 244 ? -19.489 6.170 6.728 1.00 86.88 244 ALA A N 1
ATOM 1859 C CA . ALA A 1 244 ? -18.980 5.622 5.480 1.00 86.88 244 ALA A CA 1
ATOM 1860 C C . ALA A 1 244 ? -19.933 5.933 4.317 1.00 86.88 244 ALA A C 1
ATOM 1862 O O . ALA A 1 244 ? -19.484 6.358 3.255 1.00 86.88 244 ALA A O 1
ATOM 1863 N N . ALA A 1 245 ? -21.248 5.786 4.503 1.00 86.25 245 ALA A N 1
ATOM 1864 C CA . ALA A 1 245 ? -22.223 6.059 3.454 1.00 86.25 245 ALA A CA 1
ATOM 1865 C C . ALA A 1 245 ? -22.231 7.533 3.022 1.00 86.25 245 ALA A C 1
ATOM 1867 O O . ALA A 1 245 ? -22.277 7.814 1.821 1.00 86.25 245 ALA A O 1
ATOM 1868 N N . ARG A 1 246 ? -22.116 8.468 3.971 1.00 87.19 246 ARG A N 1
ATOM 1869 C CA . ARG A 1 246 ? -21.999 9.906 3.702 1.00 87.19 246 ARG A CA 1
ATOM 1870 C C . ARG A 1 246 ? -20.827 10.208 2.771 1.00 87.19 246 ARG A C 1
ATOM 1872 O O . ARG A 1 246 ? -21.008 10.874 1.757 1.00 87.19 246 ARG A O 1
ATOM 1879 N N . HIS A 1 247 ? -19.647 9.667 3.066 1.00 85.44 247 HIS A N 1
ATOM 1880 C CA . HIS A 1 247 ? -18.433 9.929 2.284 1.00 85.44 247 HIS A CA 1
ATOM 1881 C C . HIS A 1 247 ? -18.362 9.146 0.966 1.00 85.44 247 HIS A C 1
ATOM 1883 O O . HIS A 1 247 ? -17.859 9.649 -0.039 1.00 85.44 247 HIS A O 1
ATOM 1889 N N . VAL A 1 248 ? -18.881 7.916 0.940 1.00 82.88 248 VAL A N 1
ATOM 1890 C CA . VAL A 1 248 ? -18.818 7.022 -0.231 1.00 82.88 248 VAL A CA 1
ATOM 1891 C C . VAL A 1 248 ? -19.898 7.346 -1.261 1.00 82.88 248 VAL A C 1
ATOM 1893 O O . VAL A 1 248 ? -19.648 7.254 -2.468 1.00 82.88 248 VAL A O 1
ATOM 1896 N N . PHE A 1 249 ? -21.103 7.678 -0.798 1.00 83.56 249 PHE A N 1
ATOM 1897 C CA . PHE A 1 249 ? -22.283 7.868 -1.643 1.00 83.56 249 PHE A CA 1
ATOM 1898 C C . PHE A 1 249 ? -22.778 9.317 -1.676 1.00 83.56 249 PHE A C 1
ATOM 1900 O O . PHE A 1 249 ? -23.669 9.614 -2.467 1.00 83.56 249 PHE A O 1
ATOM 1907 N N . GLY A 1 250 ? -22.210 10.218 -0.868 1.00 81.25 250 GLY A N 1
ATOM 1908 C CA . GLY A 1 250 ? -22.659 11.610 -0.807 1.00 81.25 250 GLY A CA 1
ATOM 1909 C C . GLY A 1 250 ? -24.055 11.759 -0.203 1.00 81.25 250 GLY A C 1
ATOM 1910 O O . GLY A 1 250 ? -24.759 12.707 -0.544 1.00 81.25 250 GLY A O 1
ATOM 1911 N N . VAL A 1 251 ? -24.485 10.818 0.647 1.00 77.88 251 VAL A N 1
ATOM 1912 C CA . VAL A 1 251 ? -25.765 10.933 1.358 1.00 77.88 251 VAL A CA 1
ATOM 1913 C C . VAL A 1 251 ? -25.632 12.091 2.343 1.00 77.88 251 VAL A C 1
ATOM 1915 O O . VAL A 1 251 ? -24.854 12.008 3.293 1.00 77.88 251 VAL A O 1
ATOM 1918 N N . GLY A 1 252 ? -26.330 13.197 2.078 1.00 72.75 252 GLY A N 1
ATOM 1919 C CA . GLY A 1 252 ? -26.407 14.315 3.016 1.00 72.75 252 GLY A CA 1
ATOM 1920 C C . GLY A 1 252 ? -27.026 13.854 4.334 1.00 72.75 252 GLY A C 1
ATOM 1921 O O . GLY A 1 252 ? -27.847 12.938 4.336 1.00 72.75 252 GLY A O 1
ATOM 1922 N N . GLN A 1 253 ? -26.637 14.470 5.455 1.00 63.88 253 GLN A N 1
ATOM 1923 C CA . GLN A 1 253 ? -27.406 14.292 6.684 1.00 63.88 253 GLN A CA 1
ATOM 1924 C C . GLN A 1 253 ? -28.803 14.844 6.415 1.00 63.88 253 GLN A C 1
ATOM 1926 O O . GLN A 1 253 ? -28.961 16.036 6.166 1.00 63.88 253 GLN A O 1
ATOM 1931 N N . GLU A 1 254 ? -29.808 13.972 6.394 1.00 65.50 254 GLU A N 1
ATOM 1932 C CA . GLU A 1 254 ? -31.177 14.438 6.550 1.00 65.50 254 GLU A CA 1
ATOM 1933 C C . GLU A 1 254 ? -31.233 15.094 7.926 1.00 65.50 254 GLU A C 1
ATOM 1935 O O . GLU A 1 254 ? -30.959 14.435 8.934 1.00 65.50 254 GLU A O 1
ATOM 1940 N N . ASP A 1 255 ? -31.504 16.399 7.956 1.00 60.06 255 ASP A N 1
ATOM 1941 C CA . ASP A 1 255 ? -31.727 17.135 9.192 1.00 60.06 255 ASP A CA 1
ATOM 1942 C C . ASP A 1 255 ? -32.858 16.427 9.946 1.00 60.06 255 ASP A C 1
ATOM 1944 O O . ASP A 1 255 ? -34.036 16.562 9.609 1.00 60.06 255 ASP A O 1
ATOM 1948 N N . LYS A 1 256 ? -32.499 15.609 10.941 1.00 58.75 256 LYS A N 1
ATOM 1949 C CA . LYS A 1 256 ? -33.459 15.001 11.862 1.00 58.75 256 LYS A CA 1
ATOM 1950 C C . LYS A 1 256 ? -33.982 16.122 12.757 1.00 58.75 256 LYS A C 1
ATOM 1952 O O . LYS A 1 256 ? -33.409 16.393 13.810 1.00 58.75 256 LYS A O 1
ATOM 1957 N N . SER A 1 257 ? -35.014 16.807 12.266 1.00 50.88 257 SER A N 1
ATOM 1958 C CA . SER A 1 257 ? -35.839 17.771 12.999 1.00 50.88 257 SER A CA 1
ATOM 1959 C C . SER A 1 257 ? -36.651 17.098 14.095 1.00 50.88 257 SER A C 1
ATOM 1961 O O . SER A 1 257 ? -37.227 16.027 13.784 1.00 50.88 257 SER A O 1
#